Protein AF-A0A497T811-F1 (afdb_monomer_lite)

Secondary structure (DSSP, 8-state):
-HHHHHHHHHHHHHHHHHHHHTTSS--S---HHHHHHHHHHHHHHHHHHHHHHHHHHHHHHHHHTHHHHHHHHTEEEEES-STT--THHHH-GGGGGT-SSHHHHHHTT-SEEEE-GGGT-PPPHHHHHHHHHHHHHH-TT-EEEEEPPHIIIIISTT-SHHHHHHHHHHHHHHHHHT-SEEEEE--TT----HHHHHHHHHHHHSS--SSEEEEE-S-TTTS-HHHHHHHHHHTT-EE-B-TTT---S--SSSEEEEE----SSSTTS----HHHHHHHHHHHHT-SS-EEEEE-STTHHHHHHHHHHHHHHTT--

Foldseek 3Di:
DVVVVVVVVVVVVVVVVVVVVVVVPDDDDDDPVVVVVVVVVVVVVVVVVVVVVVVVVVVVVCVVLVVLVVLLLLEWFEAADQPPDPLCVPPNPCVCVVAVDSLLSRLLQGQEYEPEVQQDPQDDLVVLLVSLVSSCVRDVNRAYEYEFHCQQAPVCLLADVSNVVSVVSVVSSCVSNVHAEYEYEHDPPQAPDPVSLVSVVVSLVPDDPPHAYEYEYPDDPRCDLVNCLVSCVVSLHWYEEQVVVDDGSDGRQEYHYEAQACDPPGRQQHDDDPVRLVVVLVVSSPDPHRYYYYYRHPCRSVSSSSSSVVSSVVSVD

Radius of gyration: 26.49 Å; chains: 1; bounding box: 81×42×64 Å

Structure (mmCIF, N/CA/C/O backbone):
data_AF-A0A497T811-F1
#
_entry.id   AF-A0A497T811-F1
#
loop_
_atom_site.group_PDB
_atom_site.id
_atom_site.type_symbol
_atom_site.label_atom_id
_atom_site.label_alt_id
_atom_site.label_comp_id
_atom_site.label_asym_id
_atom_site.label_entity_id
_atom_site.label_seq_id
_atom_site.pdbx_PDB_ins_code
_atom_site.Cartn_x
_atom_site.Cartn_y
_atom_site.Cartn_z
_atom_site.occupancy
_atom_site.B_iso_or_equiv
_atom_site.auth_seq_id
_atom_site.auth_comp_id
_atom_site.auth_asym_id
_atom_site.auth_atom_id
_atom_site.pdbx_PDB_model_num
ATOM 1 N N . MET A 1 1 ? -38.797 -4.467 -3.231 1.00 36.47 1 MET A N 1
ATOM 2 C CA . MET A 1 1 ? -38.698 -3.832 -1.890 1.00 36.47 1 MET A CA 1
ATOM 3 C C . MET A 1 1 ? -40.053 -3.382 -1.323 1.00 36.47 1 MET A C 1
ATOM 5 O O . MET A 1 1 ? -40.252 -3.540 -0.125 1.00 36.47 1 MET A O 1
ATOM 9 N N . MET A 1 2 ? -41.011 -2.908 -2.141 1.00 30.34 2 MET A N 1
ATOM 10 C CA . MET A 1 2 ? -42.384 -2.601 -1.678 1.00 30.34 2 MET A CA 1
ATOM 11 C C . MET A 1 2 ? -43.096 -3.802 -1.034 1.00 30.34 2 MET A C 1
ATOM 13 O O . MET A 1 2 ? -43.719 -3.641 0.007 1.00 30.34 2 MET A O 1
ATOM 17 N N . ILE A 1 3 ? -42.907 -5.010 -1.575 1.00 33.47 3 ILE A N 1
ATOM 18 C CA . ILE A 1 3 ? -43.535 -6.248 -1.075 1.00 33.47 3 ILE A CA 1
ATOM 19 C C . ILE A 1 3 ? -43.075 -6.590 0.358 1.00 33.47 3 ILE A C 1
ATOM 21 O O . ILE A 1 3 ? -43.887 -6.958 1.200 1.00 33.47 3 ILE A O 1
ATOM 25 N N . PHE A 1 4 ? -41.796 -6.375 0.690 1.00 32.88 4 PHE A N 1
ATOM 26 C CA . PHE A 1 4 ? -41.251 -6.692 2.020 1.00 32.88 4 PHE A CA 1
ATOM 27 C C . PHE A 1 4 ? -41.671 -5.668 3.093 1.00 32.88 4 PHE A C 1
ATOM 29 O O . PHE A 1 4 ? -41.926 -6.032 4.237 1.00 32.88 4 PHE A O 1
ATOM 36 N N . CYS A 1 5 ? -41.811 -4.389 2.722 1.00 37.75 5 CYS A N 1
ATOM 37 C CA . CYS A 1 5 ? -42.371 -3.361 3.608 1.00 37.75 5 CYS A CA 1
ATOM 38 C C . CYS A 1 5 ? -43.872 -3.570 3.868 1.00 37.75 5 CYS A C 1
ATOM 40 O O . CYS A 1 5 ? -44.335 -3.314 4.978 1.00 37.75 5 CYS A O 1
ATOM 42 N N . PHE A 1 6 ? -44.614 -4.058 2.869 1.00 38.25 6 PHE A N 1
ATOM 43 C CA . PHE A 1 6 ? -46.043 -4.348 2.995 1.00 38.25 6 PHE A CA 1
ATOM 44 C C . PHE A 1 6 ? -46.300 -5.524 3.950 1.00 38.25 6 PHE A C 1
ATOM 46 O O . PHE A 1 6 ? -47.149 -5.426 4.833 1.00 38.25 6 PHE A O 1
ATOM 53 N N . LEU A 1 7 ? -45.486 -6.583 3.862 1.00 37.91 7 LEU A N 1
ATOM 54 C CA . LEU A 1 7 ? -45.572 -7.760 4.736 1.00 37.91 7 LEU A CA 1
ATOM 55 C C . LEU A 1 7 ? -45.282 -7.441 6.215 1.00 37.91 7 LEU A C 1
ATOM 57 O O . LEU A 1 7 ? -45.928 -7.988 7.105 1.00 37.91 7 LEU A O 1
ATOM 61 N N . ILE A 1 8 ? -44.359 -6.516 6.500 1.00 45.53 8 ILE A N 1
ATOM 62 C CA . ILE A 1 8 ? -44.025 -6.115 7.881 1.00 45.53 8 ILE A CA 1
ATOM 63 C C . ILE A 1 8 ? -45.113 -5.215 8.489 1.00 45.53 8 ILE A C 1
ATOM 65 O O . ILE A 1 8 ? -45.432 -5.348 9.671 1.00 45.53 8 ILE A O 1
ATOM 69 N N . LEU A 1 9 ? -45.720 -4.327 7.694 1.00 43.12 9 LEU A N 1
ATOM 70 C CA . LEU A 1 9 ? -46.853 -3.506 8.139 1.00 43.12 9 LEU A CA 1
ATOM 71 C C . LEU A 1 9 ? -48.112 -4.351 8.374 1.00 43.12 9 LEU A C 1
ATOM 73 O O . LEU A 1 9 ? -48.829 -4.118 9.348 1.00 43.12 9 LEU A O 1
ATOM 77 N N . GLN A 1 10 ? -48.346 -5.366 7.537 1.00 43.91 10 GLN A N 1
ATOM 78 C CA . GLN A 1 10 ? -49.413 -6.342 7.759 1.00 43.91 10 GLN A CA 1
ATOM 79 C C . GLN A 1 10 ? -49.163 -7.196 9.008 1.00 43.91 10 GLN A C 1
ATOM 81 O O . GLN A 1 10 ? -50.108 -7.456 9.749 1.00 43.91 10 GLN A O 1
ATOM 86 N N . ALA A 1 11 ? -47.911 -7.558 9.309 1.00 45.41 11 ALA A N 1
ATOM 87 C CA . ALA A 1 11 ? -47.566 -8.272 10.538 1.00 45.41 11 ALA A CA 1
ATOM 88 C C . ALA A 1 11 ? -47.784 -7.425 11.810 1.00 45.41 11 ALA A C 1
ATOM 90 O O . ALA A 1 11 ? -48.262 -7.960 12.808 1.00 45.41 11 ALA A O 1
ATOM 91 N N . ASP A 1 12 ? -47.494 -6.115 11.779 1.00 46.81 12 ASP A N 1
ATOM 92 C CA . ASP A 1 12 ? -47.748 -5.190 12.902 1.00 46.81 12 ASP A CA 1
ATOM 93 C C . ASP A 1 12 ? -49.252 -4.952 13.132 1.00 46.81 12 ASP A C 1
ATOM 95 O O . ASP A 1 12 ? -49.716 -4.927 14.275 1.00 46.81 12 ASP A O 1
ATOM 99 N N . GLN A 1 13 ? -50.039 -4.840 12.056 1.00 48.91 13 GLN A N 1
ATOM 100 C CA . GLN A 1 13 ? -51.501 -4.764 12.153 1.00 48.91 13 GLN A CA 1
ATOM 101 C C . GLN A 1 13 ? -52.099 -6.079 12.671 1.00 48.91 13 GLN A C 1
ATOM 103 O O . GLN A 1 13 ? -52.835 -6.056 13.655 1.00 48.91 13 GLN A O 1
ATOM 108 N N . ALA A 1 14 ? -51.705 -7.228 12.110 1.00 48.38 14 ALA A N 1
ATOM 109 C CA . ALA A 1 14 ? -52.177 -8.545 12.542 1.00 48.38 14 ALA A CA 1
ATOM 110 C C . ALA A 1 14 ? -51.837 -8.841 14.014 1.00 48.38 14 ALA A C 1
ATOM 112 O O . ALA A 1 14 ? -52.660 -9.407 14.736 1.00 48.38 14 ALA A O 1
ATOM 113 N N . TRP A 1 15 ? -50.666 -8.405 14.496 1.00 46.28 15 TRP A N 1
ATOM 114 C CA . TRP A 1 15 ? -50.293 -8.520 15.909 1.00 46.28 15 TRP A CA 1
ATOM 115 C C . TRP A 1 15 ? -51.159 -7.656 16.823 1.00 46.28 15 TRP A C 1
ATOM 117 O O . TRP A 1 15 ? -51.577 -8.129 17.879 1.00 46.28 15 TRP A O 1
ATOM 127 N N . LYS A 1 16 ? -51.469 -6.411 16.437 1.00 47.91 16 LYS A N 1
ATOM 128 C CA . LYS A 1 16 ? -52.365 -5.542 17.217 1.00 47.91 16 LYS A CA 1
ATOM 129 C C . LYS A 1 16 ? -53.770 -6.134 17.304 1.00 47.91 16 LYS A C 1
ATOM 131 O O . LYS A 1 16 ? -54.351 -6.121 18.387 1.00 47.91 16 LYS A O 1
ATOM 136 N N . THR A 1 17 ? -54.277 -6.727 16.225 1.00 50.00 17 THR A N 1
ATOM 137 C CA . THR A 1 17 ? -55.586 -7.391 16.220 1.00 50.00 17 THR A CA 1
ATOM 138 C C . THR A 1 17 ? -55.576 -8.644 17.102 1.00 50.00 17 THR A C 1
ATOM 140 O O . THR A 1 17 ? -56.365 -8.723 18.038 1.00 50.00 17 THR A O 1
ATOM 143 N N . LEU A 1 18 ? -54.623 -9.571 16.921 1.00 45.94 18 LEU A N 1
ATOM 144 C CA . LEU A 1 18 ? -54.493 -10.794 17.737 1.00 45.94 18 LEU A CA 1
ATOM 145 C C . LEU A 1 18 ? -54.302 -10.509 19.237 1.00 45.94 18 LEU A C 1
ATOM 147 O O . LEU A 1 18 ? -54.827 -11.239 20.081 1.00 45.94 18 LEU A O 1
ATOM 151 N N . PHE A 1 19 ? -53.578 -9.442 19.583 1.00 48.75 19 PHE A N 1
ATOM 152 C CA . PHE A 1 19 ? -53.317 -9.065 20.973 1.00 48.75 19 PHE A CA 1
ATOM 153 C C . PHE A 1 19 ? -54.562 -8.503 21.678 1.00 48.75 19 PHE A C 1
ATOM 155 O O . PHE A 1 19 ? -54.747 -8.743 22.872 1.00 48.75 19 PHE A O 1
ATOM 162 N N . PHE A 1 20 ? -55.441 -7.802 20.954 1.00 45.62 20 PHE A N 1
ATOM 163 C CA . PHE A 1 20 ? -56.706 -7.300 21.499 1.00 45.62 20 PHE A CA 1
ATOM 164 C C . PHE A 1 20 ? -57.789 -8.386 21.575 1.00 45.62 20 PHE A C 1
ATOM 166 O O . PHE A 1 20 ? -58.499 -8.459 22.581 1.00 45.62 20 PHE A O 1
ATOM 173 N N . THR A 1 21 ? -57.881 -9.285 20.588 1.00 45.28 21 THR A N 1
ATOM 174 C CA . THR A 1 21 ? -58.906 -10.347 20.582 1.00 45.28 21 THR A CA 1
ATOM 175 C C . THR A 1 21 ? -58.654 -11.399 21.665 1.00 45.28 21 THR A C 1
ATOM 177 O O . THR A 1 21 ? -59.590 -11.851 22.322 1.00 45.28 21 THR A O 1
ATOM 180 N N . ARG A 1 22 ? -57.386 -11.732 21.948 1.00 42.94 22 ARG A N 1
ATOM 181 C CA . ARG A 1 22 ? -57.020 -12.731 22.971 1.00 42.94 22 ARG A CA 1
ATOM 182 C C . ARG A 1 22 ? -57.214 -12.233 24.413 1.00 42.94 22 ARG A C 1
ATOM 184 O O . ARG A 1 22 ? -57.329 -13.044 25.326 1.00 42.94 22 ARG A O 1
ATOM 191 N N . PHE A 1 23 ? -57.302 -10.916 24.625 1.00 47.25 23 PHE A N 1
ATOM 192 C CA . PHE A 1 23 ? -57.498 -10.308 25.950 1.00 47.25 23 PHE A CA 1
ATOM 193 C C . PHE A 1 23 ? -58.962 -10.038 26.316 1.00 47.25 23 PHE A C 1
ATOM 195 O O . PHE A 1 23 ? -59.256 -9.870 27.498 1.00 47.25 23 PHE A O 1
ATOM 202 N N . LYS A 1 24 ? -59.891 -10.066 25.350 1.00 44.06 24 LYS A N 1
ATOM 203 C CA . LYS A 1 24 ? -61.337 -10.074 25.642 1.00 44.06 24 LYS A CA 1
ATOM 204 C C . LYS A 1 24 ? -61.803 -11.400 26.265 1.00 44.06 24 LYS A C 1
ATOM 206 O O . LYS A 1 24 ? -62.837 -11.425 26.917 1.00 44.06 24 LYS A O 1
ATOM 211 N N . ILE A 1 25 ? -61.019 -12.471 26.102 1.00 46.06 25 ILE A N 1
ATOM 212 C CA . ILE A 1 25 ? -61.352 -13.834 26.551 1.00 46.06 25 ILE A CA 1
ATOM 213 C C . ILE A 1 25 ? -60.832 -14.127 27.974 1.00 46.06 25 ILE A C 1
ATOM 215 O O . ILE A 1 25 ? -61.363 -14.993 28.659 1.00 46.06 25 ILE A O 1
ATOM 219 N N . ILE A 1 26 ? -59.854 -13.370 28.484 1.00 44.34 26 ILE A N 1
ATOM 220 C CA . ILE A 1 26 ? -59.276 -13.595 29.822 1.00 44.34 26 ILE A CA 1
ATOM 221 C C . ILE A 1 26 ? -59.848 -12.565 30.802 1.00 44.34 26 ILE A C 1
ATOM 223 O O . ILE A 1 26 ? -59.175 -11.651 31.286 1.00 44.34 26 ILE A O 1
ATOM 227 N N . GLY A 1 27 ? -61.143 -12.706 31.072 1.00 48.41 27 GLY A N 1
ATOM 228 C CA . GLY A 1 27 ? -61.755 -12.142 32.266 1.00 48.41 27 GLY A CA 1
ATOM 229 C C . GLY A 1 27 ? -61.244 -12.891 33.499 1.00 48.41 27 GLY A C 1
ATOM 230 O O . GLY A 1 27 ? -61.255 -14.113 33.519 1.00 48.41 27 GLY A O 1
ATOM 231 N N . LYS A 1 28 ? -60.845 -12.141 34.533 1.00 51.00 28 LYS A N 1
ATOM 232 C CA . LYS A 1 28 ? -60.434 -12.600 35.880 1.00 51.00 28 LYS A CA 1
ATOM 233 C C . LYS A 1 28 ? -59.005 -13.157 36.011 1.00 51.00 28 LYS A C 1
ATOM 235 O O . LYS A 1 28 ? -58.766 -14.347 35.923 1.00 51.00 28 LYS A O 1
ATOM 240 N N . MET A 1 29 ? -58.066 -12.259 36.335 1.00 46.66 29 MET A N 1
ATOM 241 C CA . MET A 1 29 ? -57.135 -12.348 37.485 1.00 46.66 29 MET A CA 1
ATOM 242 C C . MET A 1 29 ? -56.087 -11.224 37.381 1.00 46.66 29 MET A C 1
ATOM 244 O O . MET A 1 29 ? -54.992 -11.386 36.838 1.00 46.66 29 MET A O 1
ATOM 248 N N . LYS A 1 30 ? -56.423 -10.037 37.901 1.00 57.00 30 LYS A N 1
ATOM 249 C CA . LYS A 1 30 ? -55.503 -8.890 37.981 1.00 57.00 30 LYS A CA 1
ATOM 250 C C . LYS A 1 30 ? -54.717 -8.935 39.293 1.00 57.00 30 LYS A C 1
ATOM 252 O O . LYS A 1 30 ? -55.026 -8.205 40.226 1.00 57.00 30 LYS A O 1
ATOM 257 N N . THR A 1 31 ? -53.676 -9.761 39.374 1.00 62.66 31 THR A N 1
ATOM 258 C CA . THR A 1 31 ? -52.696 -9.625 40.466 1.00 62.66 31 THR A CA 1
ATOM 259 C C . THR A 1 31 ? -51.645 -8.570 40.103 1.00 62.66 31 THR A C 1
ATOM 261 O O . THR A 1 31 ? -51.262 -8.404 38.938 1.00 62.66 31 THR A O 1
ATOM 264 N N . LYS A 1 32 ? -51.145 -7.839 41.111 1.00 56.00 32 LYS A N 1
ATOM 265 C CA . LYS A 1 32 ? -50.122 -6.778 40.966 1.00 56.00 32 LYS A CA 1
ATOM 266 C C . LYS A 1 32 ? -48.878 -7.279 40.203 1.00 56.00 32 LYS A C 1
ATOM 268 O O . LYS A 1 32 ? -48.283 -6.541 39.418 1.00 56.00 32 LYS A O 1
ATOM 273 N N . LYS A 1 33 ? -48.543 -8.567 40.364 1.00 54.06 33 LYS A N 1
ATOM 274 C CA . LYS A 1 33 ? -47.430 -9.278 39.708 1.00 54.06 33 LYS A CA 1
ATOM 275 C C . LYS A 1 33 ? -47.635 -9.436 38.191 1.00 54.06 33 LYS A C 1
ATOM 277 O O . LYS A 1 33 ? -46.698 -9.196 37.428 1.00 54.06 33 LYS A O 1
ATOM 282 N N . THR A 1 34 ? -48.852 -9.753 37.740 1.00 56.03 34 THR A N 1
ATOM 283 C CA . THR A 1 34 ? -49.191 -9.878 36.308 1.00 56.03 34 THR A CA 1
ATOM 284 C C . THR A 1 34 ? -49.149 -8.520 35.605 1.00 56.03 34 THR A C 1
ATOM 286 O O . THR A 1 34 ? -48.555 -8.394 34.532 1.00 56.03 34 THR A O 1
ATOM 289 N N . MET A 1 35 ? -49.656 -7.462 36.252 1.00 55.19 35 MET A N 1
ATOM 290 C CA . MET A 1 35 ? -49.551 -6.093 35.723 1.00 55.19 35 MET A CA 1
ATOM 291 C C . MET A 1 35 ? -48.097 -5.615 35.602 1.00 55.19 35 MET A C 1
ATOM 293 O O . MET A 1 35 ? -47.742 -4.942 34.632 1.00 55.19 35 MET A O 1
ATOM 297 N N . MET A 1 36 ? -47.234 -5.976 36.556 1.00 58.72 36 MET A N 1
ATOM 298 C CA . MET A 1 36 ? -45.822 -5.585 36.536 1.00 58.72 36 MET A CA 1
ATOM 299 C C . MET A 1 36 ? -45.043 -6.285 35.409 1.00 58.72 36 MET A C 1
ATOM 301 O O . MET A 1 36 ? -44.266 -5.635 34.703 1.00 58.72 36 MET A O 1
ATOM 305 N N . LYS A 1 37 ? -45.307 -7.580 35.170 1.00 55.56 37 LYS A N 1
ATOM 306 C CA . LYS A 1 37 ? -44.772 -8.314 34.007 1.00 55.56 37 LYS A CA 1
ATOM 307 C C . LYS A 1 37 ? -45.242 -7.701 32.682 1.00 55.56 37 LYS A C 1
ATOM 309 O O . LYS A 1 37 ? -44.418 -7.495 31.793 1.00 55.56 37 LYS A O 1
ATOM 314 N N . MET A 1 38 ? -46.517 -7.316 32.571 1.00 52.66 38 MET A N 1
ATOM 315 C CA . MET A 1 38 ? -47.044 -6.641 31.374 1.00 52.66 38 MET A CA 1
ATOM 316 C C . MET A 1 38 ? -46.380 -5.283 31.116 1.00 52.66 38 MET A C 1
ATOM 318 O O . MET A 1 38 ? -46.035 -4.984 29.972 1.00 52.66 38 MET A O 1
ATOM 322 N N . LYS A 1 39 ? -46.151 -4.469 32.158 1.00 58.78 39 LYS A N 1
ATOM 323 C CA . LYS A 1 39 ? -45.433 -3.188 32.022 1.00 58.78 39 LYS A CA 1
ATOM 324 C C . LYS A 1 39 ? -43.993 -3.390 31.536 1.00 58.78 39 LYS A C 1
ATOM 326 O O . LYS A 1 39 ? -43.560 -2.675 30.634 1.00 58.78 39 LYS A O 1
ATOM 331 N N . LYS A 1 40 ? -43.270 -4.388 32.067 1.00 60.75 40 LYS A N 1
ATOM 332 C CA . LYS A 1 40 ? -41.915 -4.739 31.595 1.00 60.75 40 LYS A CA 1
ATOM 333 C C . LYS A 1 40 ? -41.914 -5.195 30.133 1.00 60.75 40 LYS A C 1
ATOM 335 O O . LYS A 1 40 ? -41.082 -4.730 29.361 1.00 60.75 40 LYS A O 1
ATOM 340 N N . MET A 1 41 ? -42.865 -6.041 29.740 1.00 50.75 41 MET A N 1
ATOM 341 C CA . MET A 1 41 ? -42.950 -6.564 28.374 1.00 50.75 41 MET A CA 1
ATOM 342 C C . MET A 1 41 ? -43.300 -5.469 27.354 1.00 50.75 41 MET A C 1
ATOM 344 O O . MET A 1 41 ? -42.634 -5.360 26.329 1.00 50.75 41 MET A O 1
ATOM 348 N N . LYS A 1 42 ? -44.249 -4.573 27.676 1.00 50.19 42 LYS A N 1
ATOM 349 C CA . LYS A 1 42 ? -44.548 -3.387 26.849 1.00 50.19 42 LYS A CA 1
ATOM 350 C C . LYS A 1 42 ? -43.335 -2.467 26.691 1.00 50.19 42 LYS A C 1
ATOM 352 O O . LYS A 1 42 ? -43.079 -1.992 25.590 1.00 50.19 42 LYS A O 1
ATOM 357 N N . LYS A 1 43 ? -42.561 -2.250 27.763 1.00 62.59 43 LYS A N 1
ATOM 358 C CA . LYS A 1 43 ? -41.334 -1.437 27.714 1.00 62.59 43 LYS A CA 1
ATOM 359 C C . LYS A 1 43 ? -40.268 -2.073 26.815 1.00 62.59 43 LYS A C 1
ATOM 361 O O . LYS A 1 43 ? -39.626 -1.361 26.052 1.00 62.59 43 LYS A O 1
ATOM 366 N N . MET A 1 44 ? -40.115 -3.397 26.865 1.00 57.91 44 MET A N 1
ATOM 367 C CA . MET A 1 44 ? -39.142 -4.131 26.048 1.00 57.91 44 MET A CA 1
ATOM 368 C C . MET A 1 44 ? -39.502 -4.105 24.554 1.00 57.91 44 MET A C 1
ATOM 370 O O . MET A 1 44 ? -38.644 -3.823 23.721 1.00 57.91 44 MET A O 1
ATOM 374 N N . ILE A 1 45 ? -40.782 -4.312 24.226 1.00 53.69 45 ILE A N 1
ATOM 375 C CA . ILE A 1 45 ? -41.298 -4.238 22.849 1.00 53.69 45 ILE A CA 1
ATOM 376 C C . ILE A 1 45 ? -41.184 -2.807 22.310 1.00 53.69 45 ILE A C 1
ATOM 378 O O . ILE A 1 45 ? -40.715 -2.612 21.193 1.00 53.69 45 ILE A O 1
ATOM 382 N N . GLY A 1 46 ? -41.521 -1.797 23.121 1.00 54.19 46 GLY A N 1
ATOM 383 C CA . GLY A 1 46 ? -41.327 -0.391 22.760 1.00 54.19 46 GLY A CA 1
ATOM 384 C C . GLY A 1 46 ? -39.864 -0.065 22.447 1.00 54.19 46 GLY A C 1
ATOM 385 O O . GLY A 1 46 ? -39.584 0.563 21.430 1.00 54.19 46 GLY A O 1
ATOM 386 N N . LEU A 1 47 ? -38.922 -0.564 23.257 1.00 56.91 47 LEU A N 1
ATOM 387 C CA . LEU A 1 47 ? -37.484 -0.402 23.013 1.00 56.91 47 LEU A CA 1
ATOM 388 C C . LEU A 1 47 ? -37.028 -1.087 21.717 1.00 56.91 47 LEU A C 1
ATOM 390 O O . LEU A 1 47 ? -36.184 -0.554 21.000 1.00 56.91 47 LEU A O 1
ATOM 394 N N . PHE A 1 48 ? -37.574 -2.268 21.420 1.00 53.25 48 PHE A N 1
ATOM 395 C CA . PHE A 1 48 ? -37.253 -3.021 20.210 1.00 53.25 48 PHE A CA 1
ATOM 396 C C . PHE A 1 48 ? -37.772 -2.317 18.949 1.00 53.25 48 PHE A C 1
ATOM 398 O O . PHE A 1 48 ? -37.030 -2.188 17.977 1.00 53.25 48 PHE A O 1
ATOM 405 N N . ILE A 1 49 ? -39.001 -1.789 18.993 1.00 49.97 49 ILE A N 1
ATOM 406 C CA . ILE A 1 49 ? -39.600 -0.998 17.907 1.00 49.97 49 ILE A CA 1
ATOM 407 C C . ILE A 1 49 ? -38.834 0.317 17.705 1.00 49.97 49 ILE A C 1
ATOM 409 O O . ILE A 1 49 ? -38.542 0.688 16.574 1.00 49.97 49 ILE A O 1
ATOM 413 N N . LEU A 1 50 ? -38.431 0.999 18.781 1.00 51.69 50 LEU A N 1
ATOM 414 C CA . LEU A 1 50 ? -37.598 2.204 18.690 1.00 51.69 50 LEU A CA 1
ATOM 415 C C . LEU A 1 50 ? -36.234 1.908 18.057 1.00 51.69 50 LEU A C 1
ATOM 417 O O . LEU A 1 50 ? -35.835 2.602 17.124 1.00 51.69 50 LEU A O 1
ATOM 421 N N . LYS A 1 51 ? -35.541 0.845 18.490 1.00 53.56 51 LYS A N 1
ATOM 422 C CA . LYS A 1 51 ? -34.255 0.434 17.900 1.00 53.56 51 LYS A CA 1
ATOM 423 C C . LYS A 1 51 ? -34.397 0.024 16.432 1.00 53.56 51 LYS A C 1
ATOM 425 O O . LYS A 1 51 ? -33.533 0.363 15.622 1.00 53.56 51 LYS A O 1
ATOM 430 N N . SER A 1 52 ? -35.473 -0.672 16.062 1.00 45.16 52 SER A N 1
ATOM 431 C CA . SER A 1 52 ? -35.713 -1.076 14.673 1.00 45.16 52 SER A CA 1
ATOM 432 C C . SER A 1 52 ? -36.079 0.118 13.784 1.00 45.16 52 SER A C 1
ATOM 434 O O . SER A 1 52 ? -35.533 0.242 12.688 1.00 45.16 52 SER A O 1
ATOM 436 N N . GLN A 1 53 ? -36.891 1.062 14.271 1.00 45.62 53 GLN A N 1
ATOM 437 C CA . GLN A 1 53 ? -37.200 2.315 13.574 1.00 45.62 53 GLN A CA 1
ATOM 438 C C . GLN A 1 53 ? -35.973 3.224 13.434 1.00 45.62 53 GLN A C 1
ATOM 440 O O . GLN A 1 53 ? -35.787 3.832 12.380 1.00 45.62 53 GLN A O 1
ATOM 445 N N . GLN A 1 54 ? -35.099 3.282 14.442 1.00 49.34 54 GLN A N 1
ATOM 446 C CA . GLN A 1 54 ? -33.845 4.039 14.389 1.00 49.34 54 GLN A CA 1
ATOM 447 C C . GLN A 1 54 ? -32.866 3.421 13.375 1.00 49.34 54 GLN A C 1
ATOM 449 O O . GLN A 1 54 ? -32.296 4.140 12.556 1.00 49.34 54 GLN A O 1
ATOM 454 N N . LYS A 1 55 ? -32.763 2.083 13.330 1.00 45.75 55 LYS A N 1
ATOM 455 C CA . LYS A 1 55 ? -31.981 1.339 12.325 1.00 45.75 55 LYS A CA 1
ATOM 456 C C . LYS A 1 55 ? -32.542 1.510 10.905 1.00 45.75 55 LYS A C 1
ATOM 458 O O . LYS A 1 55 ? -31.773 1.638 9.956 1.00 45.75 55 LYS A O 1
ATOM 463 N N . MET A 1 56 ? -33.867 1.568 10.749 1.00 43.94 56 MET A N 1
ATOM 464 C CA . MET A 1 56 ? -34.541 1.831 9.468 1.00 43.94 56 MET A CA 1
ATOM 465 C C . MET A 1 56 ? -34.387 3.287 9.008 1.00 43.94 56 MET A C 1
ATOM 467 O O . MET A 1 56 ? -34.174 3.519 7.821 1.00 43.94 56 MET A O 1
ATOM 471 N N . ARG A 1 57 ? -34.433 4.266 9.922 1.00 48.00 57 ARG A N 1
ATOM 472 C CA . ARG A 1 57 ? -34.121 5.679 9.631 1.00 48.00 57 ARG A CA 1
ATOM 473 C C . ARG A 1 57 ? -32.663 5.862 9.218 1.00 48.00 57 ARG A C 1
ATOM 475 O O . ARG A 1 57 ? -32.410 6.552 8.238 1.00 48.00 57 ARG A O 1
ATOM 482 N N . TYR A 1 58 ? -31.732 5.192 9.896 1.00 43.62 58 TYR A N 1
ATOM 483 C CA . TYR A 1 58 ? -30.316 5.179 9.520 1.00 43.62 58 TYR A CA 1
ATOM 484 C C . TYR A 1 58 ? -30.111 4.573 8.121 1.00 43.62 58 TYR A C 1
ATOM 486 O O . TYR A 1 58 ? -29.443 5.161 7.279 1.00 43.62 58 TYR A O 1
ATOM 494 N N . ARG A 1 59 ? -30.782 3.451 7.819 1.00 43.41 59 ARG A N 1
ATOM 495 C CA . ARG A 1 59 ? -30.767 2.831 6.483 1.00 43.41 59 ARG A CA 1
ATOM 496 C C . ARG A 1 59 ? -31.422 3.693 5.401 1.00 43.41 59 ARG A C 1
ATOM 498 O O . ARG A 1 59 ? -30.896 3.750 4.300 1.00 43.41 59 ARG A O 1
ATOM 505 N N . LYS A 1 60 ? -32.521 4.397 5.691 1.00 37.47 60 LYS A N 1
ATOM 506 C CA . LYS A 1 60 ? -33.124 5.359 4.749 1.00 37.47 60 LYS A CA 1
ATOM 507 C C . LYS A 1 60 ? -32.205 6.557 4.480 1.00 37.47 60 LYS A C 1
ATOM 509 O O . LYS A 1 60 ? -32.100 6.951 3.327 1.00 37.47 60 LYS A O 1
ATOM 514 N N . LYS A 1 61 ? -31.505 7.070 5.502 1.00 38.47 61 LYS A N 1
ATOM 515 C CA . LYS A 1 61 ? -30.514 8.153 5.359 1.00 38.47 61 LYS A CA 1
ATOM 516 C C . LYS A 1 61 ? -29.310 7.723 4.506 1.00 38.47 61 LYS A C 1
ATOM 518 O O . LYS A 1 61 ? -28.890 8.477 3.643 1.00 38.47 61 LYS A O 1
ATOM 523 N N . LEU A 1 62 ? -28.839 6.482 4.667 1.00 42.19 62 LEU A N 1
ATOM 524 C CA . LEU A 1 62 ? -27.791 5.878 3.824 1.00 42.19 62 LEU A CA 1
ATOM 525 C C . LEU A 1 62 ? -28.201 5.713 2.347 1.00 42.19 62 LEU A C 1
ATOM 527 O O . LEU A 1 62 ? -27.343 5.723 1.473 1.00 42.19 62 LEU A O 1
ATOM 531 N N . PHE A 1 63 ? -29.495 5.544 2.054 1.00 40.44 63 PHE A N 1
ATOM 532 C CA . PHE A 1 63 ? -29.983 5.380 0.678 1.00 40.44 63 PHE A CA 1
ATOM 533 C C . PHE A 1 63 ? -30.109 6.712 -0.076 1.00 40.44 63 PHE A C 1
ATOM 535 O O . PHE A 1 63 ? -29.837 6.754 -1.275 1.00 40.44 63 PHE A O 1
ATOM 542 N N . THR A 1 64 ? -30.466 7.800 0.614 1.00 39.81 64 THR A N 1
ATOM 543 C CA . THR A 1 64 ? -30.488 9.160 0.042 1.00 39.81 64 THR A CA 1
ATOM 544 C C . THR A 1 64 ? -29.090 9.751 -0.167 1.00 39.81 64 THR A C 1
ATOM 546 O O . THR A 1 64 ? -28.941 10.666 -0.962 1.00 39.81 64 THR A O 1
ATOM 549 N N . ASP A 1 65 ? -28.076 9.187 0.494 1.00 47.78 65 ASP A N 1
ATOM 550 C CA . ASP A 1 65 ? -26.666 9.612 0.479 1.00 47.78 65 ASP A CA 1
ATOM 551 C C . ASP A 1 65 ? -25.768 8.627 -0.306 1.00 47.78 65 ASP A C 1
ATOM 553 O O . ASP A 1 65 ? -24.554 8.546 -0.128 1.00 47.78 65 ASP A O 1
ATOM 557 N N . SER A 1 66 ? -26.377 7.775 -1.139 1.00 48.31 66 SER A N 1
ATOM 558 C CA . SER A 1 66 ? -25.712 6.606 -1.730 1.00 48.31 66 SER A CA 1
ATOM 559 C C . SER A 1 66 ? -24.579 6.964 -2.692 1.00 48.31 66 SER A C 1
ATOM 561 O O . SER A 1 66 ? -23.593 6.238 -2.749 1.00 48.31 66 SER A O 1
ATOM 563 N N . THR A 1 67 ? -24.654 8.087 -3.404 1.00 54.62 67 THR A N 1
ATOM 564 C CA . THR A 1 67 ? -23.564 8.567 -4.270 1.00 54.62 67 THR A CA 1
ATOM 565 C C . THR A 1 67 ? -22.355 8.997 -3.453 1.00 54.62 67 THR A C 1
AT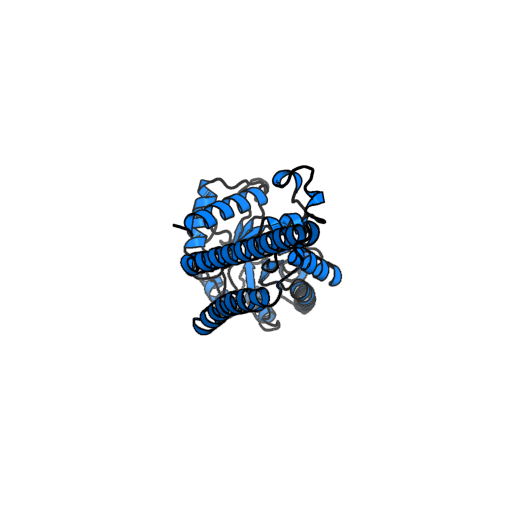OM 567 O O . THR A 1 67 ? -21.230 8.629 -3.790 1.00 54.62 67 THR A O 1
ATOM 570 N N . GLY A 1 68 ? -22.582 9.711 -2.351 1.00 52.41 68 GLY A N 1
ATOM 571 C CA . GLY A 1 68 ? -21.533 10.116 -1.435 1.00 52.41 68 GLY A CA 1
ATOM 572 C C . GLY A 1 68 ? -20.929 8.930 -0.690 1.00 52.41 68 GLY A C 1
ATOM 573 O O . GLY A 1 68 ? -19.720 8.714 -0.728 1.00 52.41 68 GLY A O 1
ATOM 574 N N . TYR A 1 69 ? -21.771 8.075 -0.116 1.00 51.53 69 TYR A N 1
ATOM 575 C CA . TYR A 1 69 ? -21.360 6.853 0.571 1.00 51.53 69 TYR A CA 1
ATOM 576 C C . TYR A 1 69 ? -20.585 5.885 -0.341 1.00 51.53 69 TYR A C 1
ATOM 578 O O . TYR A 1 69 ? -19.570 5.322 0.073 1.00 51.53 69 TYR A O 1
ATOM 586 N N . MET A 1 70 ? -21.010 5.714 -1.599 1.00 53.06 70 MET A N 1
ATOM 587 C CA . MET A 1 70 ? -20.292 4.891 -2.581 1.00 53.06 70 MET A CA 1
ATOM 588 C C . MET A 1 70 ? -18.973 5.538 -3.013 1.00 53.06 70 MET A C 1
ATOM 590 O O . MET A 1 70 ? -17.969 4.836 -3.108 1.00 53.06 70 MET A O 1
ATOM 594 N N . ARG A 1 71 ? -18.934 6.866 -3.197 1.00 59.66 71 ARG A N 1
ATOM 595 C CA . ARG A 1 71 ? -17.693 7.607 -3.480 1.00 59.66 71 ARG A CA 1
ATOM 596 C C . ARG A 1 71 ? -16.711 7.526 -2.308 1.00 59.66 71 ARG A C 1
ATOM 598 O O . ARG A 1 71 ? -15.517 7.372 -2.525 1.00 59.66 71 ARG A O 1
ATOM 605 N N . ASN A 1 72 ? -17.207 7.531 -1.073 1.00 59.31 72 ASN A N 1
ATOM 606 C CA . ASN A 1 72 ? -16.382 7.372 0.121 1.00 59.31 72 ASN A CA 1
ATOM 607 C C . ASN A 1 72 ? -15.823 5.942 0.237 1.00 59.31 72 ASN A C 1
ATOM 609 O O . ASN A 1 72 ? -14.660 5.759 0.567 1.00 59.31 72 ASN A O 1
ATOM 613 N N . ARG A 1 73 ? -16.597 4.913 -0.147 1.00 63.41 73 ARG A N 1
ATOM 614 C CA . ARG A 1 73 ? -16.095 3.525 -0.250 1.00 63.41 73 ARG A CA 1
ATOM 615 C C . ARG A 1 73 ? -15.013 3.336 -1.315 1.00 63.41 73 ARG A C 1
ATOM 617 O O . ARG A 1 73 ? -14.257 2.370 -1.227 1.00 63.41 73 ARG A O 1
ATOM 624 N N . MET A 1 74 ? -14.937 4.229 -2.300 1.00 84.81 74 MET A N 1
ATOM 625 C CA . MET A 1 74 ? -13.862 4.227 -3.290 1.00 84.81 74 MET A CA 1
ATOM 626 C C . MET A 1 74 ? -12.557 4.797 -2.737 1.00 84.81 74 MET A C 1
ATOM 628 O O . MET A 1 74 ? -11.523 4.528 -3.327 1.00 84.81 74 MET A O 1
ATOM 632 N N . ILE A 1 75 ? -12.561 5.545 -1.632 1.00 94.94 75 ILE A N 1
ATOM 633 C CA . ILE A 1 75 ? -11.357 6.177 -1.089 1.00 94.94 75 ILE A CA 1
ATOM 634 C C . ILE A 1 75 ? -10.922 5.420 0.167 1.00 94.94 75 ILE A C 1
ATOM 636 O O . ILE A 1 75 ? -11.646 5.342 1.154 1.00 94.94 75 ILE A O 1
ATOM 640 N N . LYS A 1 76 ? -9.719 4.853 0.133 1.00 96.62 76 LYS A N 1
ATOM 641 C CA . LYS A 1 76 ? -9.123 4.079 1.222 1.00 96.62 76 LYS A CA 1
ATOM 642 C C . LYS A 1 76 ? -7.872 4.798 1.705 1.00 96.62 76 LYS A C 1
ATOM 644 O O . LYS A 1 76 ? -6.861 4.829 1.007 1.00 96.62 76 LYS A O 1
ATOM 649 N N . ILE A 1 77 ? -7.944 5.385 2.896 1.00 98.00 77 ILE A N 1
ATOM 650 C CA . ILE A 1 77 ? -6.832 6.124 3.506 1.00 98.00 77 ILE A CA 1
ATOM 651 C C . ILE A 1 77 ? -6.259 5.300 4.657 1.00 98.00 77 ILE A C 1
ATOM 653 O O . ILE A 1 77 ? -6.996 4.819 5.520 1.00 98.00 77 ILE A O 1
ATOM 657 N N . GLY A 1 78 ? -4.939 5.148 4.663 1.00 98.19 78 GLY A N 1
ATOM 658 C CA . GLY A 1 78 ? -4.213 4.408 5.682 1.00 98.19 78 GLY A CA 1
ATOM 659 C C . GLY A 1 78 ? -2.726 4.743 5.708 1.00 98.19 78 GLY A C 1
ATOM 660 O O . GLY A 1 78 ? -2.281 5.811 5.282 1.00 98.19 78 GLY A O 1
ATOM 661 N N . ASN A 1 79 ? -1.940 3.808 6.233 1.00 98.69 79 ASN A N 1
ATOM 662 C CA . ASN A 1 79 ? -0.520 3.990 6.522 1.00 98.69 79 ASN A CA 1
ATOM 663 C C . ASN A 1 79 ? 0.304 2.785 6.060 1.00 98.69 79 ASN A C 1
ATOM 665 O O . ASN A 1 79 ? -0.219 1.689 5.842 1.00 98.69 79 ASN A O 1
ATOM 669 N N . CYS A 1 80 ? 1.616 2.982 5.951 1.00 97.94 80 CYS A N 1
ATOM 670 C CA . CYS A 1 80 ? 2.577 1.915 5.675 1.00 97.94 80 CYS A CA 1
ATOM 671 C C . CYS A 1 80 ? 2.936 1.139 6.954 1.00 97.94 80 CYS A C 1
ATOM 673 O O . CYS A 1 80 ? 4.064 1.194 7.447 1.00 97.94 80 CYS A O 1
ATOM 675 N N . GLY A 1 81 ? 1.957 0.411 7.490 1.00 97.44 81 GLY A N 1
ATOM 676 C CA . GLY A 1 81 ? 2.064 -0.367 8.721 1.00 97.44 81 GLY A CA 1
ATOM 677 C C . GLY A 1 81 ? 1.412 0.310 9.930 1.00 97.44 81 GLY A C 1
ATOM 678 O O . GLY A 1 81 ? 0.943 1.442 9.863 1.00 97.44 81 GLY A O 1
ATOM 679 N N . TRP A 1 82 ? 1.370 -0.423 11.046 1.00 97.88 82 TRP A N 1
ATOM 680 C CA . TRP A 1 82 ? 0.684 -0.012 12.283 1.00 97.88 82 TRP A CA 1
ATOM 681 C C . TRP A 1 82 ? 1.525 -0.207 13.554 1.00 97.88 82 TRP A C 1
ATOM 683 O O . TRP A 1 82 ? 1.091 0.138 14.652 1.00 97.88 82 TRP A O 1
ATOM 693 N N . SER A 1 83 ? 2.726 -0.787 13.454 1.00 94.44 83 SER A N 1
ATOM 694 C CA . SER A 1 83 ? 3.561 -1.142 14.617 1.00 94.44 83 SER A CA 1
ATOM 695 C C . SER A 1 83 ? 3.924 0.071 15.481 1.00 94.44 83 SER A C 1
ATOM 697 O O . SER A 1 83 ? 3.956 -0.022 16.714 1.00 94.44 83 SER A O 1
ATOM 699 N N . TYR A 1 84 ? 4.148 1.209 14.822 1.00 94.62 84 TYR A N 1
ATOM 700 C CA . TYR A 1 84 ? 4.497 2.484 15.444 1.00 94.62 84 TYR A CA 1
ATOM 701 C C . TYR A 1 84 ? 3.289 3.284 15.934 1.00 94.62 84 TYR A C 1
ATOM 703 O O . TYR A 1 84 ? 3.477 4.350 16.507 1.00 94.62 84 TYR A O 1
ATOM 711 N N . LEU A 1 85 ? 2.057 2.788 15.760 1.00 96.81 85 LEU A N 1
ATOM 712 C CA . LEU A 1 85 ? 0.890 3.443 16.336 1.00 96.81 85 LEU A CA 1
ATOM 713 C C . LEU A 1 85 ? 1.029 3.447 17.862 1.00 96.81 85 LEU A C 1
ATOM 715 O O . LEU A 1 85 ? 1.178 2.393 18.501 1.00 96.81 85 LEU A O 1
ATOM 719 N N . ASN A 1 86 ? 0.957 4.637 18.446 1.00 96.44 86 ASN A N 1
ATOM 720 C CA . ASN A 1 86 ? 0.755 4.807 19.871 1.00 96.44 86 ASN A CA 1
ATOM 721 C C . ASN A 1 86 ? -0.739 5.019 20.131 1.00 96.44 86 ASN A C 1
ATOM 723 O O . ASN A 1 86 ? -1.258 6.121 20.008 1.00 96.44 86 ASN A O 1
ATOM 727 N N . ALA A 1 87 ? -1.448 3.941 20.464 1.00 95.56 87 ALA A N 1
ATOM 728 C CA . ALA A 1 87 ? -2.898 3.980 20.655 1.00 95.56 87 ALA A CA 1
ATOM 729 C C . ALA A 1 87 ? -3.336 4.920 21.795 1.00 95.56 87 ALA A C 1
ATOM 731 O O . ALA A 1 87 ? -4.461 5.414 21.765 1.00 95.56 87 ALA A O 1
ATOM 732 N N . GLN A 1 88 ? -2.457 5.208 22.763 1.00 96.69 88 GLN A N 1
ATOM 733 C CA . GLN A 1 88 ? -2.765 6.134 23.856 1.00 96.69 88 GLN A CA 1
ATOM 734 C C . GLN A 1 88 ? -3.023 7.555 23.350 1.00 96.69 88 GLN A C 1
ATOM 736 O O . GLN A 1 88 ? -3.923 8.214 23.860 1.00 96.69 88 GLN A O 1
ATOM 741 N N . ASP A 1 89 ? -2.320 7.982 22.298 1.00 96.00 89 ASP A N 1
ATOM 742 C CA . ASP A 1 89 ? -2.462 9.328 21.729 1.00 96.00 89 ASP A CA 1
ATOM 743 C C . ASP A 1 89 ? -3.849 9.549 21.097 1.00 96.00 89 ASP A C 1
ATOM 745 O O . ASP A 1 89 ? -4.288 10.685 20.944 1.00 96.00 89 ASP A O 1
ATOM 749 N N . PHE A 1 90 ? -4.558 8.467 20.750 1.00 95.50 90 PHE A N 1
ATOM 750 C CA . PHE A 1 90 ? -5.861 8.512 20.073 1.00 95.50 90 PHE A CA 1
ATOM 751 C C . PHE A 1 90 ? -7.028 8.068 20.961 1.00 95.50 90 PHE A C 1
ATOM 753 O O . PHE A 1 90 ? -8.164 8.487 20.751 1.00 95.50 90 PHE A O 1
ATOM 760 N N . PHE A 1 91 ? -6.768 7.203 21.942 1.00 96.44 91 PHE A N 1
ATOM 761 C CA . PHE A 1 91 ? -7.804 6.556 22.753 1.00 96.44 91 PHE A CA 1
ATOM 762 C C . PHE A 1 91 ? -7.608 6.730 24.265 1.00 96.44 91 PHE A C 1
ATOM 764 O O . PHE A 1 91 ? -8.423 6.224 25.038 1.00 96.44 91 PHE A O 1
ATOM 771 N N . GLY A 1 92 ? -6.553 7.427 24.693 1.00 96.56 92 GLY A N 1
ATOM 772 C CA . GLY A 1 92 ? -6.180 7.576 26.098 1.00 96.56 92 GLY A CA 1
ATOM 773 C C . GLY A 1 92 ? -5.549 6.315 26.698 1.00 96.56 92 GLY A C 1
ATOM 774 O O . GLY A 1 92 ? -5.384 5.283 26.045 1.00 96.56 92 GLY A O 1
ATOM 775 N N . THR A 1 93 ? -5.193 6.382 27.981 1.00 95.62 93 THR A N 1
ATOM 776 C CA . THR A 1 93 ? -4.520 5.286 28.706 1.00 95.62 93 THR A CA 1
ATOM 777 C C . THR A 1 93 ? -5.375 4.015 28.810 1.00 95.62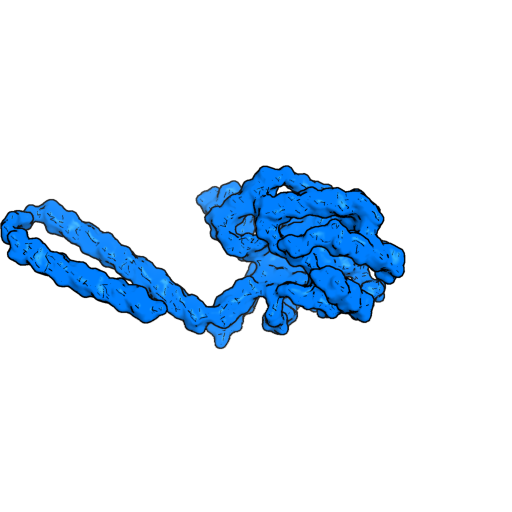 93 THR A C 1
ATOM 779 O O . THR A 1 93 ? -4.829 2.913 28.802 1.00 95.62 93 THR A O 1
ATOM 782 N N . GLY A 1 94 ? -6.707 4.150 28.804 1.00 95.31 94 GLY A N 1
ATOM 783 C CA . GLY A 1 94 ? -7.679 3.048 28.853 1.00 95.31 94 GLY A CA 1
ATOM 784 C C . GLY A 1 94 ? -7.920 2.316 27.525 1.00 95.31 94 GLY A C 1
ATOM 785 O O . GLY A 1 94 ? -8.816 1.482 27.435 1.00 95.31 94 GLY A O 1
ATOM 786 N N . TRP A 1 95 ? -7.149 2.583 26.463 1.00 97.06 95 TRP A N 1
ATOM 787 C CA . TRP A 1 95 ? -7.403 1.994 25.136 1.00 97.06 95 TRP A CA 1
ATOM 788 C C . TRP A 1 95 ? -7.421 0.456 25.118 1.00 97.06 95 TRP A C 1
ATOM 790 O O . TRP A 1 95 ? -8.130 -0.142 24.306 1.00 97.06 95 TRP A O 1
ATOM 800 N N . LYS A 1 96 ? -6.681 -0.187 26.031 1.00 96.94 96 LYS A N 1
ATOM 801 C CA . LYS A 1 96 ? -6.633 -1.651 26.172 1.00 96.94 96 LYS A CA 1
ATOM 802 C C . LYS A 1 96 ? -7.944 -2.267 26.664 1.00 96.94 96 LYS A C 1
ATOM 804 O O . LYS A 1 96 ? -8.150 -3.460 26.478 1.00 96.94 96 LYS A O 1
ATOM 809 N N . GLU A 1 97 ? -8.838 -1.475 27.250 1.00 96.50 97 GLU A N 1
ATOM 810 C CA . GLU A 1 97 ? -10.191 -1.923 27.602 1.00 96.50 97 GLU A CA 1
ATOM 811 C C . GLU A 1 97 ? -11.063 -2.110 26.352 1.00 96.50 97 GLU A C 1
ATOM 813 O O . GLU A 1 97 ? -12.023 -2.877 26.362 1.00 96.50 97 GLU A O 1
ATOM 818 N N . ARG A 1 98 ? -10.722 -1.413 25.259 1.00 95.38 98 ARG A N 1
ATOM 819 C CA . ARG A 1 98 ? -11.473 -1.414 23.997 1.00 95.38 98 ARG A CA 1
ATOM 820 C C . ARG A 1 98 ? -10.856 -2.317 22.937 1.00 95.38 98 ARG A C 1
ATOM 822 O O . ARG A 1 98 ? -11.587 -2.869 22.120 1.00 95.38 98 ARG A O 1
ATOM 829 N N . PHE A 1 99 ? -9.530 -2.448 22.928 1.00 97.75 99 PHE A N 1
ATOM 830 C CA . PHE A 1 99 ? -8.796 -3.154 21.881 1.00 97.75 99 PHE A CA 1
ATOM 831 C C . PHE A 1 99 ? -7.753 -4.094 22.477 1.00 97.75 99 PHE A C 1
ATOM 833 O O . PHE A 1 99 ? -6.922 -3.688 23.289 1.00 97.75 99 PHE A O 1
ATOM 840 N N . LYS A 1 100 ? -7.746 -5.346 22.011 1.00 96.69 100 LYS A N 1
ATOM 841 C CA . LYS A 1 100 ? -6.792 -6.373 22.452 1.00 96.69 100 LYS A CA 1
ATOM 842 C C . LYS A 1 100 ? -5.390 -6.114 21.903 1.00 96.69 100 LYS A C 1
ATOM 844 O O . LYS A 1 100 ? -4.395 -6.465 22.535 1.00 96.69 100 LYS A O 1
ATOM 849 N N . THR A 1 101 ? -5.298 -5.523 20.710 1.00 97.69 101 THR A N 1
ATOM 850 C CA . THR A 1 101 ? -4.034 -5.317 19.993 1.00 97.69 101 THR A CA 1
ATOM 851 C C . THR A 1 101 ? -3.945 -3.921 19.384 1.00 97.69 101 THR A C 1
ATOM 853 O O . THR A 1 101 ? -4.947 -3.234 19.177 1.00 97.69 101 THR A O 1
ATOM 856 N N . LYS A 1 102 ? -2.718 -3.499 19.045 1.00 97.62 102 LYS A N 1
ATOM 857 C CA . LYS A 1 102 ? -2.501 -2.272 18.264 1.00 97.62 102 LYS A CA 1
ATOM 858 C C . LYS A 1 102 ? -3.161 -2.335 16.887 1.00 97.62 102 LYS A C 1
ATOM 860 O O . LYS A 1 102 ? -3.578 -1.299 16.388 1.00 97.62 102 LYS A O 1
ATOM 865 N N . LEU A 1 103 ? -3.250 -3.524 16.281 1.00 98.56 103 LEU A N 1
ATOM 866 C CA . LEU A 1 103 ? -3.928 -3.696 14.998 1.00 98.56 103 LEU A CA 1
ATOM 867 C C . LEU A 1 103 ? -5.420 -3.388 15.139 1.00 98.56 103 LEU A C 1
ATOM 869 O O . LEU A 1 103 ? -5.950 -2.639 14.333 1.00 98.56 103 LEU A O 1
ATOM 873 N N . GLN A 1 104 ? -6.079 -3.866 16.197 1.00 98.56 104 GLN A N 1
ATOM 874 C CA . GLN A 1 104 ? -7.483 -3.530 16.448 1.00 98.56 104 GLN A CA 1
ATOM 875 C C . GLN A 1 104 ? -7.701 -2.026 16.648 1.00 98.56 104 GLN A C 1
ATOM 877 O O . GLN A 1 104 ? -8.605 -1.447 16.045 1.00 98.56 104 GLN A O 1
ATOM 882 N N . ALA A 1 105 ? -6.834 -1.376 17.431 1.00 98.44 105 ALA A N 1
ATOM 883 C CA . ALA A 1 105 ? -6.866 0.077 17.582 1.00 98.44 105 ALA A CA 1
ATOM 884 C C . ALA A 1 105 ? -6.670 0.789 16.228 1.00 98.44 105 ALA A C 1
ATOM 886 O O . ALA A 1 105 ? -7.422 1.704 15.905 1.00 98.44 105 ALA A O 1
ATOM 887 N N . TYR A 1 106 ? -5.726 0.328 15.400 1.00 98.69 106 TYR A N 1
ATOM 888 C CA . TYR A 1 106 ? -5.480 0.860 14.057 1.00 98.69 106 TYR A CA 1
ATOM 889 C C . TYR A 1 106 ? -6.695 0.709 13.128 1.00 98.69 106 TYR A C 1
ATOM 891 O O . TYR A 1 106 ? -7.124 1.675 12.502 1.00 98.69 106 TYR A O 1
ATOM 899 N N . VAL A 1 107 ? -7.280 -0.488 13.070 1.00 98.50 107 VAL A N 1
ATOM 900 C CA . VAL A 1 107 ? -8.432 -0.818 12.215 1.00 98.50 107 VAL A CA 1
ATOM 901 C C . VAL A 1 107 ? -9.672 -0.001 12.593 1.00 98.50 107 VAL A C 1
ATOM 903 O O . VAL A 1 107 ? -10.525 0.258 11.751 1.00 98.50 107 VAL A O 1
ATOM 906 N N . SER A 1 108 ? -9.768 0.458 13.844 1.00 97.75 108 SER A N 1
ATOM 907 C CA . SER A 1 108 ? -10.848 1.359 14.261 1.00 97.75 108 SER A CA 1
ATOM 908 C C . SER A 1 108 ? -10.685 2.808 13.773 1.00 97.75 108 SER A C 1
ATOM 910 O O . SER A 1 108 ? -11.650 3.569 13.818 1.00 97.75 108 SER A O 1
ATOM 912 N N . LEU A 1 109 ? -9.488 3.194 13.314 1.00 97.38 109 LEU A N 1
ATOM 913 C CA . LEU A 1 109 ? -9.169 4.540 12.816 1.00 97.38 109 LEU A CA 1
ATOM 914 C C . LEU A 1 109 ? -9.158 4.616 11.281 1.00 97.38 109 LEU A C 1
ATOM 916 O O . LEU A 1 109 ? -9.526 5.642 10.705 1.00 97.38 109 LEU A O 1
ATOM 920 N N . PHE A 1 110 ? -8.733 3.548 10.606 1.00 97.62 110 PHE A N 1
ATOM 921 C CA . PHE A 1 110 ? -8.443 3.550 9.170 1.00 97.62 110 PHE A CA 1
ATOM 922 C C . PHE A 1 110 ? -9.157 2.420 8.432 1.00 97.62 110 PHE A C 1
ATOM 924 O O . PHE A 1 110 ? -9.503 1.399 9.019 1.00 97.62 110 PHE A O 1
ATOM 931 N N . ASP A 1 111 ? -9.351 2.591 7.124 1.00 94.81 111 ASP A N 1
ATOM 932 C CA . ASP A 1 111 ? -10.073 1.616 6.291 1.00 94.81 111 ASP A CA 1
ATOM 933 C C . ASP A 1 111 ? -9.136 0.635 5.575 1.00 94.81 111 ASP A C 1
ATOM 935 O O . ASP A 1 111 ? -9.591 -0.354 4.994 1.00 94.81 111 ASP A O 1
ATOM 939 N N . THR A 1 112 ? -7.832 0.918 5.580 1.00 98.50 112 THR A N 1
ATOM 940 C CA . THR A 1 112 ? -6.827 0.098 4.909 1.00 98.50 112 THR A CA 1
ATOM 941 C C . THR A 1 112 ? -5.464 0.197 5.583 1.00 98.50 112 THR A C 1
ATOM 943 O O . THR A 1 112 ? -5.160 1.190 6.240 1.00 98.50 112 THR A O 1
ATOM 946 N N . VAL A 1 113 ? -4.599 -0.793 5.355 1.00 98.81 113 VAL A N 1
ATOM 947 C CA . VAL A 1 113 ? -3.167 -0.705 5.687 1.00 98.81 113 VAL A CA 1
ATOM 948 C C . VAL A 1 113 ? -2.296 -1.354 4.624 1.00 98.81 113 VAL A C 1
ATOM 950 O O . VAL A 1 113 ? -2.662 -2.388 4.067 1.00 98.81 113 VAL A O 1
ATOM 953 N N . GLU A 1 114 ? -1.123 -0.770 4.384 1.00 98.81 114 GLU A N 1
ATOM 954 C CA . GLU A 1 114 ? -0.075 -1.394 3.584 1.00 98.81 114 GLU A CA 1
ATOM 955 C C . GLU A 1 114 ? 0.870 -2.176 4.496 1.00 98.81 114 GLU A C 1
ATOM 957 O O . GLU A 1 114 ? 1.644 -1.613 5.276 1.00 98.81 114 GLU A O 1
ATOM 962 N N . VAL A 1 115 ? 0.820 -3.504 4.397 1.00 98.50 115 VAL A N 1
ATOM 963 C CA . VAL A 1 115 ? 1.758 -4.405 5.065 1.00 98.50 115 VAL A CA 1
ATOM 964 C C . VAL A 1 115 ? 3.112 -4.272 4.376 1.00 98.50 115 VAL A C 1
ATOM 966 O O . VAL A 1 115 ? 3.360 -4.857 3.324 1.00 98.50 115 VAL A O 1
ATOM 969 N N . ASN A 1 116 ? 3.988 -3.472 4.977 1.00 95.88 116 ASN A N 1
ATOM 970 C CA . ASN A 1 116 ? 5.327 -3.198 4.456 1.00 95.88 116 ASN A CA 1
ATOM 971 C C . ASN A 1 116 ? 6.401 -4.119 5.075 1.00 95.88 116 ASN A C 1
ATOM 973 O O . ASN A 1 116 ? 7.497 -4.253 4.543 1.00 95.88 116 ASN A O 1
ATOM 977 N N . SER A 1 117 ? 6.106 -4.818 6.178 1.00 96.81 117 SER A N 1
ATOM 978 C CA . SER A 1 117 ? 7.056 -5.744 6.823 1.00 96.81 117 SER A CA 1
ATOM 979 C C . SER A 1 117 ? 7.451 -6.929 5.927 1.00 96.81 117 SER A C 1
ATOM 981 O O . SER A 1 117 ? 8.596 -7.381 5.983 1.00 96.81 117 SER A O 1
ATOM 983 N N . THR A 1 118 ? 6.548 -7.365 5.042 1.00 96.56 118 THR A N 1
ATOM 984 C CA . THR A 1 118 ? 6.753 -8.417 4.026 1.00 96.56 118 THR A CA 1
ATOM 985 C C . THR A 1 118 ? 7.862 -8.097 3.030 1.00 96.56 118 THR A C 1
ATOM 987 O O . THR A 1 118 ? 8.445 -9.015 2.451 1.00 96.56 118 THR A O 1
ATOM 990 N N . PHE A 1 119 ? 8.202 -6.816 2.870 1.00 97.69 119 PHE A N 1
ATOM 991 C CA . PHE A 1 119 ? 9.360 -6.383 2.096 1.00 97.69 119 PHE A CA 1
ATOM 992 C C . PHE A 1 119 ? 10.654 -7.002 2.625 1.00 97.69 119 PHE A C 1
ATOM 994 O O . PHE A 1 119 ? 11.475 -7.470 1.839 1.00 97.69 119 PHE A O 1
ATOM 1001 N N . TYR A 1 120 ? 10.807 -7.046 3.951 1.00 96.06 120 TYR A N 1
ATOM 1002 C CA . TYR A 1 120 ? 12.004 -7.546 4.622 1.00 96.06 120 TYR A CA 1
ATOM 1003 C C . TYR A 1 120 ? 11.888 -9.026 4.971 1.00 96.06 120 TYR A C 1
ATOM 1005 O O . TYR A 1 120 ? 12.817 -9.796 4.732 1.00 96.06 120 TYR A O 1
ATOM 1013 N N . ARG A 1 121 ? 10.752 -9.424 5.553 1.00 94.69 121 ARG A N 1
ATOM 1014 C CA . ARG A 1 121 ? 10.524 -10.783 6.040 1.00 94.69 121 ARG A CA 1
ATOM 1015 C C . ARG A 1 121 ? 9.055 -11.147 5.929 1.00 94.69 121 ARG A C 1
ATOM 1017 O O . ARG A 1 121 ? 8.187 -10.423 6.412 1.00 94.69 121 ARG A O 1
ATOM 1024 N N . LEU A 1 122 ? 8.789 -12.314 5.357 1.00 90.62 122 LEU A N 1
ATOM 1025 C CA . LEU A 1 122 ? 7.436 -12.848 5.304 1.00 90.62 122 LEU A CA 1
ATOM 1026 C C . LEU A 1 122 ? 6.978 -13.299 6.697 1.00 90.62 122 LEU A C 1
ATOM 1028 O O . LEU A 1 122 ? 7.736 -13.989 7.392 1.00 90.62 122 LEU A O 1
ATOM 1032 N N . PRO A 1 123 ? 5.757 -12.929 7.120 1.00 92.56 123 PRO A N 1
ATOM 1033 C CA . PRO A 1 123 ? 5.148 -13.529 8.292 1.00 92.56 123 PRO A CA 1
ATOM 1034 C C . PRO A 1 123 ? 4.837 -15.004 8.014 1.00 92.56 123 PRO A C 1
ATOM 1036 O O . PRO A 1 123 ? 4.733 -15.435 6.865 1.00 92.56 123 PRO A O 1
ATOM 1039 N N . LYS A 1 124 ? 4.637 -15.783 9.079 1.00 95.69 124 LYS A N 1
ATOM 1040 C CA . LYS A 1 124 ? 4.000 -17.095 8.935 1.00 95.69 124 LYS A CA 1
ATOM 1041 C C . LYS A 1 124 ? 2.560 -16.905 8.450 1.00 95.69 124 LYS A C 1
ATOM 1043 O O . LYS A 1 124 ? 1.908 -15.929 8.833 1.00 95.69 124 LYS A O 1
ATOM 1048 N N . THR A 1 125 ? 2.042 -17.851 7.673 1.00 95.56 125 THR A N 1
ATOM 1049 C CA . THR A 1 125 ? 0.656 -17.826 7.177 1.00 95.56 125 THR A CA 1
ATOM 1050 C C . THR A 1 125 ? -0.354 -17.685 8.320 1.00 95.56 125 THR A C 1
ATOM 1052 O O . THR A 1 125 ? -1.324 -16.944 8.206 1.00 95.56 125 THR A O 1
ATOM 1055 N N . GLU A 1 126 ? -0.105 -18.329 9.460 1.00 97.31 126 GLU A N 1
ATOM 1056 C CA . GLU A 1 126 ? -0.958 -18.271 10.653 1.00 97.31 126 GLU A CA 1
ATOM 1057 C C . GLU A 1 126 ? -0.977 -16.867 11.264 1.00 97.31 126 GLU A C 1
ATOM 1059 O O . GLU A 1 126 ? -2.015 -16.392 11.714 1.00 97.31 126 GLU A O 1
ATOM 1064 N N . THR A 1 127 ? 0.161 -16.166 11.238 1.00 97.81 127 THR A N 1
ATOM 1065 C CA . THR A 1 127 ? 0.242 -14.771 11.683 1.00 97.81 127 THR A CA 1
ATOM 1066 C C . THR A 1 127 ? -0.591 -13.863 10.779 1.00 97.81 127 THR A C 1
ATOM 1068 O O . THR A 1 127 ? -1.329 -13.020 11.281 1.00 97.81 127 THR A O 1
ATOM 1071 N N . ALA A 1 128 ? -0.521 -14.065 9.462 1.00 98.38 128 ALA A N 1
ATOM 1072 C CA . ALA A 1 128 ? -1.328 -13.328 8.493 1.00 98.38 128 ALA A CA 1
ATOM 1073 C C . ALA A 1 128 ? -2.839 -13.578 8.681 1.00 98.38 128 ALA A C 1
ATOM 1075 O O . ALA A 1 128 ? -3.615 -12.623 8.712 1.00 98.38 128 ALA A O 1
ATOM 1076 N N . LYS A 1 129 ? -3.252 -14.837 8.893 1.00 98.50 129 LYS A N 1
ATOM 1077 C CA . LYS A 1 129 ? -4.650 -15.189 9.207 1.00 98.50 129 LYS A CA 1
ATOM 1078 C C . LYS A 1 129 ? -5.130 -14.515 10.492 1.00 98.50 129 LYS A C 1
ATOM 1080 O O . LYS A 1 129 ? -6.180 -13.884 10.489 1.00 98.50 129 LYS A O 1
ATOM 1085 N N . LYS A 1 130 ? -4.318 -14.550 11.552 1.00 98.50 130 LYS A N 1
ATOM 1086 C CA . LYS A 1 130 ? -4.641 -13.883 12.818 1.00 98.50 130 LYS A CA 1
ATOM 1087 C C . LYS A 1 130 ? -4.826 -12.373 12.645 1.00 98.50 130 LYS A C 1
ATOM 1089 O O . LYS A 1 130 ? -5.768 -11.809 13.188 1.00 98.50 130 LYS A O 1
ATOM 1094 N N . TRP A 1 131 ? -3.967 -11.708 11.869 1.00 98.56 131 TRP A N 1
ATOM 1095 C CA . TRP A 1 131 ? -4.153 -10.283 11.565 1.00 98.56 131 TRP A CA 1
ATOM 1096 C C . TRP A 1 131 ? -5.471 -10.014 10.835 1.00 98.56 131 TRP A C 1
ATOM 1098 O O . TRP A 1 131 ? -6.144 -9.028 11.134 1.00 98.56 131 TRP A O 1
ATOM 1108 N N . ARG A 1 132 ? -5.870 -10.894 9.910 1.00 98.69 132 ARG A N 1
ATOM 1109 C CA . ARG A 1 132 ? -7.165 -10.786 9.232 1.00 98.69 132 ARG A CA 1
ATOM 1110 C C . ARG A 1 132 ? -8.340 -10.944 10.196 1.00 98.69 132 ARG A C 1
ATOM 1112 O O . ARG A 1 132 ? -9.271 -10.147 10.127 1.00 98.69 132 ARG A O 1
ATOM 1119 N N . GLU A 1 133 ? -8.288 -11.932 11.082 1.00 98.50 133 GLU A N 1
ATOM 1120 C CA . GLU A 1 133 ? -9.314 -12.175 12.104 1.00 98.50 133 GLU A CA 1
ATOM 1121 C C . GLU A 1 133 ? -9.437 -10.986 13.067 1.00 98.50 133 GLU A C 1
ATOM 1123 O O . GLU A 1 133 ? -10.532 -10.476 13.286 1.00 98.50 133 GLU A O 1
ATOM 1128 N N . GLU A 1 134 ? -8.311 -10.471 13.573 1.00 98.38 134 GLU A N 1
ATOM 1129 C CA . GLU A 1 134 ? -8.292 -9.291 14.446 1.00 98.38 134 GLU A CA 1
ATOM 1130 C C . GLU A 1 134 ? -8.904 -8.059 13.769 1.00 98.38 134 GLU A C 1
ATOM 1132 O O . GLU A 1 134 ? -9.609 -7.289 14.424 1.00 98.38 134 GLU A O 1
ATOM 1137 N N . ALA A 1 135 ? -8.644 -7.870 12.471 1.00 98.56 135 ALA A N 1
ATOM 1138 C CA . ALA A 1 135 ? -9.239 -6.787 11.700 1.00 98.56 135 ALA A CA 1
ATOM 1139 C C . ALA A 1 135 ? -10.747 -6.992 11.485 1.00 98.56 135 ALA A C 1
ATOM 1141 O O . ALA A 1 135 ? -11.504 -6.036 11.628 1.00 98.56 135 ALA A O 1
ATOM 1142 N N . ASP A 1 136 ? -11.200 -8.219 11.207 1.00 98.44 136 ASP A N 1
ATOM 1143 C CA . ASP A 1 136 ? -12.627 -8.545 11.049 1.00 98.44 136 ASP A CA 1
ATOM 1144 C C . ASP A 1 136 ? -13.447 -8.273 12.310 1.00 98.44 136 ASP A C 1
ATOM 1146 O O . ASP A 1 136 ? -14.587 -7.823 12.202 1.00 98.44 136 ASP A O 1
ATOM 1150 N N . GLU A 1 137 ? -12.872 -8.507 13.497 1.00 98.25 137 GLU A N 1
ATOM 1151 C CA . GLU A 1 137 ? -13.534 -8.210 14.775 1.00 98.25 137 GLU A CA 1
ATOM 1152 C C . GLU A 1 137 ? -13.914 -6.723 14.905 1.00 98.25 137 GLU A C 1
ATOM 1154 O O . GLU A 1 137 ? -14.884 -6.395 15.590 1.00 98.25 137 GLU A O 1
ATOM 1159 N N . ILE A 1 138 ? -13.161 -5.825 14.261 1.00 98.25 138 ILE A N 1
ATOM 1160 C CA . ILE A 1 138 ? -13.335 -4.371 14.373 1.00 98.25 138 ILE A CA 1
ATOM 1161 C C . ILE A 1 138 ? -14.024 -3.781 13.139 1.00 98.25 138 ILE A C 1
ATOM 1163 O O . ILE A 1 138 ? -14.959 -2.992 13.273 1.00 98.25 138 ILE A O 1
ATOM 1167 N N . ASN A 1 139 ? -13.567 -4.147 11.941 1.00 96.81 139 ASN A N 1
ATOM 1168 C CA . ASN A 1 139 ? -14.075 -3.647 10.669 1.00 96.81 139 ASN A CA 1
ATOM 1169 C C . ASN A 1 139 ? -13.993 -4.745 9.583 1.00 96.81 139 ASN A C 1
ATOM 1171 O O . ASN A 1 139 ? -12.937 -4.938 8.969 1.00 96.81 139 ASN A O 1
ATOM 1175 N N . PRO A 1 140 ? -15.112 -5.434 9.285 1.00 95.38 140 PRO A N 1
ATOM 1176 C CA . PRO A 1 140 ? -15.174 -6.451 8.231 1.00 95.38 140 PRO A CA 1
ATOM 1177 C C . PRO A 1 140 ? -14.841 -5.932 6.821 1.00 95.38 140 PRO A C 1
ATOM 1179 O O . PRO A 1 140 ? -14.419 -6.713 5.971 1.00 95.38 140 PRO A O 1
ATOM 1182 N N . ASP A 1 141 ? -14.998 -4.626 6.577 1.00 95.38 141 ASP A N 1
ATOM 1183 C CA . ASP A 1 141 ? -14.710 -3.969 5.294 1.00 95.38 141 ASP A CA 1
ATOM 1184 C C . ASP A 1 141 ? -13.256 -3.439 5.213 1.00 95.38 141 ASP A C 1
ATOM 1186 O O . ASP A 1 141 ? -12.890 -2.767 4.242 1.00 95.38 141 ASP A O 1
ATOM 1190 N N . PHE A 1 142 ? -12.420 -3.710 6.228 1.00 97.56 142 PHE A N 1
ATOM 1191 C CA . PHE A 1 142 ? -11.019 -3.285 6.266 1.00 97.56 142 PHE A CA 1
ATOM 1192 C C . PHE A 1 142 ? -10.186 -3.998 5.203 1.00 97.56 142 PHE A C 1
ATOM 1194 O O . PHE A 1 142 ? -10.263 -5.221 5.062 1.00 97.56 142 PHE A O 1
ATOM 1201 N N . GLU A 1 143 ? -9.335 -3.262 4.495 1.00 98.31 143 GLU A N 1
ATOM 1202 C CA . GLU A 1 143 ? -8.533 -3.804 3.400 1.00 98.31 143 GLU A CA 1
ATOM 1203 C C . GLU A 1 143 ? -7.042 -3.866 3.739 1.00 98.31 143 GLU A C 1
ATOM 1205 O O . GLU A 1 143 ? -6.452 -2.951 4.308 1.00 98.31 143 GLU A O 1
ATOM 1210 N N . PHE A 1 144 ? -6.403 -4.968 3.356 1.00 98.81 144 PHE A N 1
ATOM 1211 C CA . PHE A 1 144 ? -4.950 -5.074 3.390 1.00 98.81 144 PHE A CA 1
ATOM 1212 C C . PHE A 1 144 ? -4.391 -4.874 1.984 1.00 98.81 144 PHE A C 1
ATOM 1214 O O . PHE A 1 144 ? -4.926 -5.399 1.002 1.00 98.81 144 PHE A O 1
ATOM 1221 N N . THR A 1 145 ? -3.271 -4.172 1.893 1.00 98.75 145 THR A N 1
ATOM 1222 C CA . THR A 1 145 ? -2.364 -4.219 0.745 1.00 98.75 145 THR A CA 1
ATOM 1223 C C . THR A 1 145 ? -1.027 -4.771 1.219 1.00 98.75 145 THR A C 1
ATOM 1225 O O . THR A 1 145 ? -0.701 -4.702 2.404 1.00 98.75 145 THR A O 1
ATOM 1228 N N . VAL A 1 146 ? -0.264 -5.400 0.332 1.00 98.75 146 VAL A N 1
ATOM 1229 C CA . VAL A 1 146 ? 0.989 -6.068 0.700 1.00 98.75 146 VAL A CA 1
ATOM 1230 C C . VAL A 1 146 ? 2.099 -5.561 -0.197 1.00 98.75 146 VAL A C 1
ATOM 1232 O O . VAL A 1 146 ? 2.010 -5.659 -1.419 1.00 98.75 146 VAL A O 1
ATOM 1235 N N . LYS A 1 147 ? 3.180 -5.055 0.398 1.00 98.69 147 LYS A N 1
ATOM 1236 C CA . LYS A 1 147 ? 4.397 -4.776 -0.360 1.00 98.69 147 LYS A CA 1
ATOM 1237 C C . LYS A 1 147 ? 5.147 -6.078 -0.605 1.00 98.69 147 LYS A C 1
ATOM 1239 O O . LYS A 1 147 ? 5.390 -6.851 0.325 1.00 98.69 147 LYS A O 1
ATOM 1244 N N . VAL A 1 148 ? 5.517 -6.329 -1.854 1.00 98.56 148 VAL A N 1
ATOM 1245 C CA . VAL A 1 148 ? 6.238 -7.548 -2.224 1.00 98.56 148 VAL A CA 1
ATOM 1246 C C . VAL A 1 148 ? 7.643 -7.576 -1.615 1.00 98.56 148 VAL A C 1
ATOM 1248 O O . VAL A 1 148 ? 8.204 -6.541 -1.246 1.00 98.56 148 VAL A O 1
ATOM 1251 N N . SER A 1 149 ? 8.229 -8.770 -1.521 1.00 98.38 149 SER A N 1
ATOM 1252 C CA . SER A 1 149 ? 9.573 -8.954 -0.968 1.00 98.38 149 SER A CA 1
ATOM 1253 C C . SER A 1 149 ? 10.639 -8.206 -1.776 1.00 98.38 149 SER A C 1
ATOM 1255 O O . SER A 1 149 ? 10.630 -8.218 -3.009 1.00 98.38 149 SER A O 1
ATOM 1257 N N . GLN A 1 150 ? 11.630 -7.644 -1.081 1.00 98.19 150 GLN A N 1
ATOM 1258 C CA . GLN A 1 150 ? 12.818 -7.042 -1.689 1.00 98.19 150 GLN A CA 1
ATOM 1259 C C . GLN A 1 150 ? 13.633 -8.025 -2.546 1.00 98.19 150 GLN A C 1
ATOM 1261 O O . GLN A 1 150 ? 14.380 -7.594 -3.425 1.00 98.19 150 GLN A O 1
ATOM 1266 N N . ILE A 1 151 ? 13.461 -9.340 -2.342 1.00 98.19 151 ILE A N 1
ATOM 1267 C CA . ILE A 1 151 ? 14.033 -10.366 -3.224 1.00 98.19 151 ILE A CA 1
ATOM 1268 C C . ILE A 1 151 ? 13.599 -10.110 -4.665 1.00 98.19 151 ILE A C 1
ATOM 1270 O O . ILE A 1 151 ? 14.447 -10.109 -5.547 1.00 98.19 151 ILE A O 1
ATOM 1274 N N . ILE A 1 152 ? 12.321 -9.797 -4.886 1.00 98.44 152 ILE A N 1
ATOM 1275 C CA . ILE A 1 152 ? 11.752 -9.599 -6.221 1.00 98.44 152 ILE A CA 1
ATOM 1276 C C . ILE A 1 152 ? 12.277 -8.301 -6.835 1.00 98.44 152 ILE A C 1
ATOM 1278 O O . ILE A 1 152 ? 12.813 -8.303 -7.938 1.00 98.44 152 ILE A O 1
ATOM 1282 N N . THR A 1 153 ? 12.153 -7.175 -6.126 1.00 98.00 153 THR A N 1
ATOM 1283 C CA . THR A 1 153 ? 12.336 -5.853 -6.749 1.00 98.00 153 THR A CA 1
ATOM 1284 C C . THR A 1 153 ? 13.728 -5.245 -6.575 1.00 98.00 153 THR A C 1
ATOM 1286 O O . THR A 1 153 ? 14.105 -4.385 -7.368 1.00 98.00 153 THR A O 1
ATOM 1289 N N . HIS A 1 154 ? 14.497 -5.656 -5.559 1.00 97.44 154 HIS A N 1
ATOM 1290 C CA . HIS A 1 154 ? 15.803 -5.062 -5.233 1.00 97.44 154 HIS A CA 1
ATOM 1291 C C . HIS A 1 154 ? 16.972 -5.997 -5.548 1.00 97.44 154 HIS A C 1
ATOM 1293 O O . HIS A 1 154 ? 17.916 -5.568 -6.218 1.00 97.44 154 HIS A O 1
ATOM 1299 N N . PHE A 1 155 ? 16.909 -7.247 -5.077 1.00 97.50 155 PHE A N 1
ATOM 1300 C CA . PHE A 1 155 ? 18.008 -8.206 -5.219 1.00 97.50 155 PHE A CA 1
ATOM 1301 C C . PHE A 1 155 ? 17.984 -8.916 -6.572 1.00 97.50 155 PHE A C 1
ATOM 1303 O O . PHE A 1 155 ? 18.905 -8.747 -7.365 1.00 97.50 155 PHE A O 1
ATOM 1310 N N . ASP A 1 156 ? 16.926 -9.674 -6.855 1.00 97.62 156 ASP A N 1
ATOM 1311 C CA . ASP A 1 156 ? 16.797 -10.432 -8.100 1.00 97.62 156 ASP A CA 1
ATOM 1312 C C . ASP A 1 156 ? 16.300 -9.557 -9.257 1.00 97.62 156 ASP A C 1
ATOM 1314 O O . ASP A 1 156 ? 16.580 -9.851 -10.416 1.00 97.62 156 ASP A O 1
ATOM 1318 N N . ARG A 1 157 ? 15.615 -8.445 -8.952 1.00 97.75 157 ARG A N 1
ATOM 1319 C CA . ARG A 1 157 ? 15.146 -7.447 -9.929 1.00 97.75 157 ARG A CA 1
ATOM 1320 C C . ARG A 1 157 ? 14.348 -8.088 -11.069 1.00 97.75 157 ARG A C 1
ATOM 1322 O O . ARG A 1 157 ? 14.638 -7.840 -12.242 1.00 97.75 157 ARG A O 1
ATOM 1329 N N . PHE A 1 158 ? 13.365 -8.910 -10.703 1.00 98.25 158 PHE A N 1
ATOM 1330 C CA . PHE A 1 158 ? 12.456 -9.615 -11.614 1.00 98.25 158 PHE A CA 1
ATOM 1331 C C . PHE A 1 158 ? 13.141 -10.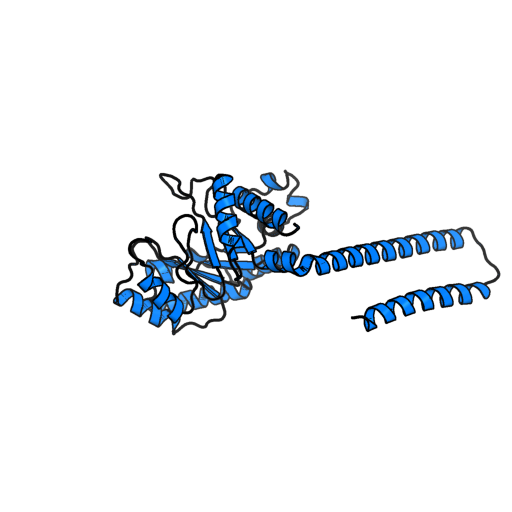614 -12.564 1.00 98.25 158 PHE A C 1
ATOM 1333 O O . PHE A 1 158 ? 12.554 -10.995 -13.570 1.00 98.25 158 PHE A O 1
ATOM 1340 N N . SER A 1 159 ? 14.398 -10.996 -12.319 1.00 96.62 159 SER A N 1
ATOM 1341 C CA . SER A 1 159 ? 15.218 -11.629 -13.359 1.00 96.62 159 SER A CA 1
ATOM 1342 C C . SER A 1 159 ? 15.115 -13.147 -13.448 1.00 96.62 159 SER A C 1
ATOM 1344 O O . SER A 1 159 ? 15.364 -13.686 -14.525 1.00 96.62 159 SER A O 1
ATOM 1346 N N . SER A 1 160 ? 14.799 -13.839 -12.353 1.00 96.25 160 SER A N 1
ATOM 1347 C CA . SER A 1 160 ? 14.919 -15.295 -12.281 1.00 96.25 160 SER A CA 1
ATOM 1348 C C . SER A 1 160 ? 13.778 -15.969 -11.518 1.00 96.25 160 SER A C 1
ATOM 1350 O O . SER A 1 160 ? 12.921 -15.325 -10.907 1.00 96.25 160 SER A O 1
ATOM 1352 N N . GLU A 1 161 ? 13.826 -17.303 -11.480 1.00 96.38 161 GLU A N 1
ATOM 1353 C CA . GLU A 1 161 ? 12.957 -18.158 -10.663 1.00 96.38 161 GLU A CA 1
ATOM 1354 C C . GLU A 1 161 ? 12.927 -17.763 -9.180 1.00 96.38 161 GLU A C 1
ATOM 1356 O O . GLU A 1 161 ? 11.937 -18.008 -8.492 1.00 96.38 161 GLU A O 1
ATOM 1361 N N . LYS A 1 162 ? 13.968 -17.091 -8.666 1.00 97.31 162 LYS A N 1
ATOM 1362 C CA . LYS A 1 162 ? 13.960 -16.566 -7.292 1.00 97.31 162 LYS A CA 1
ATOM 1363 C C . LYS A 1 162 ? 12.848 -15.539 -7.089 1.00 97.31 162 LYS A C 1
ATOM 1365 O O . LYS A 1 162 ? 12.189 -15.566 -6.049 1.00 97.31 162 LYS A O 1
ATOM 1370 N N . SER A 1 163 ? 12.616 -14.664 -8.071 1.00 98.06 163 SER A N 1
ATOM 1371 C CA . SER A 1 163 ? 11.505 -13.709 -8.036 1.00 98.06 163 SER A CA 1
ATOM 1372 C C . SER A 1 163 ? 10.157 -14.428 -8.072 1.00 98.06 163 SER A C 1
ATOM 1374 O O . SER A 1 163 ? 9.288 -14.113 -7.262 1.00 98.06 163 SER A O 1
ATOM 1376 N N . LEU A 1 164 ? 9.987 -15.423 -8.950 1.00 98.12 164 LEU A N 1
ATOM 1377 C CA . LEU A 1 164 ? 8.740 -16.193 -9.061 1.00 98.12 164 LEU A CA 1
ATOM 1378 C C . LEU A 1 164 ? 8.447 -16.988 -7.782 1.00 98.12 164 LEU A C 1
ATOM 1380 O O . LEU A 1 164 ? 7.326 -16.976 -7.273 1.00 98.12 164 LEU A O 1
ATOM 1384 N N . PHE A 1 165 ? 9.463 -17.623 -7.199 1.00 97.38 165 PHE A N 1
ATOM 1385 C CA . PHE A 1 165 ? 9.331 -18.328 -5.930 1.00 97.38 165 PHE A CA 1
ATOM 1386 C C . PHE A 1 165 ? 8.966 -17.379 -4.784 1.00 97.38 165 PHE A C 1
ATOM 1388 O O . PHE A 1 165 ? 8.039 -17.659 -4.023 1.00 97.38 165 PHE A O 1
ATOM 1395 N N . ALA A 1 166 ? 9.657 -16.240 -4.664 1.00 97.38 166 ALA A N 1
ATOM 1396 C CA . ALA A 1 166 ? 9.345 -15.236 -3.650 1.00 97.38 166 ALA A CA 1
ATOM 1397 C C . ALA A 1 166 ? 7.928 -14.668 -3.830 1.00 97.38 166 ALA A C 1
ATOM 1399 O O . ALA A 1 166 ? 7.228 -14.443 -2.839 1.00 97.38 166 ALA A O 1
ATOM 1400 N N . PHE A 1 167 ? 7.484 -14.489 -5.077 1.00 98.00 167 PHE A N 1
ATOM 1401 C CA . PHE A 1 167 ? 6.129 -14.050 -5.391 1.00 98.00 167 PHE A CA 1
ATOM 1402 C C . PHE A 1 167 ? 5.087 -15.061 -4.905 1.00 98.00 167 PHE A C 1
ATOM 1404 O O . PHE A 1 167 ? 4.198 -14.674 -4.154 1.00 98.00 167 PHE A O 1
ATOM 1411 N N . LYS A 1 168 ? 5.268 -16.362 -5.172 1.00 97.25 168 LYS A N 1
ATOM 1412 C CA . LYS A 1 168 ? 4.369 -17.421 -4.668 1.00 97.25 168 LYS A CA 1
ATOM 1413 C C . LYS A 1 168 ? 4.219 -17.412 -3.141 1.00 97.25 168 LYS A C 1
ATOM 1415 O O . LYS A 1 168 ? 3.158 -17.739 -2.614 1.00 97.25 168 LYS A O 1
ATOM 1420 N N . GLN A 1 169 ? 5.264 -17.047 -2.394 1.00 97.44 169 GLN A N 1
ATOM 1421 C CA . GLN A 1 169 ? 5.166 -16.928 -0.930 1.00 97.44 169 GLN A CA 1
ATOM 1422 C C . GLN A 1 169 ? 4.438 -15.646 -0.490 1.00 97.44 169 GLN A C 1
ATOM 1424 O O . GLN A 1 169 ? 3.698 -15.656 0.500 1.00 97.44 169 GLN A O 1
ATOM 1429 N N . ILE A 1 170 ? 4.613 -14.546 -1.231 1.00 97.81 170 ILE A N 1
ATOM 1430 C CA . ILE A 1 170 ? 3.820 -13.324 -1.047 1.00 97.81 170 ILE A CA 1
ATOM 1431 C C . ILE A 1 170 ? 2.342 -13.598 -1.326 1.00 97.81 170 ILE A C 1
ATOM 1433 O O . ILE A 1 170 ? 1.511 -13.170 -0.531 1.00 97.81 170 ILE A O 1
ATOM 1437 N N . GLU A 1 171 ? 2.009 -14.349 -2.379 1.00 97.31 171 GLU A N 1
ATOM 1438 C CA . GLU A 1 171 ? 0.624 -14.705 -2.704 1.00 97.31 171 GLU A CA 1
ATOM 1439 C C . GLU A 1 171 ? -0.054 -15.422 -1.541 1.00 97.31 171 GLU A C 1
ATOM 1441 O O . GLU A 1 171 ? -1.100 -14.972 -1.090 1.00 97.31 171 GLU A O 1
ATOM 1446 N N . LYS A 1 172 ? 0.584 -16.438 -0.948 1.00 97.56 172 LYS A N 1
ATOM 1447 C CA . LYS A 1 172 ? 0.042 -17.128 0.239 1.00 97.56 172 LYS A CA 1
ATOM 1448 C C . LYS A 1 172 ? -0.241 -16.173 1.403 1.00 97.56 172 LYS A C 1
ATOM 1450 O O . LYS A 1 172 ? -1.258 -16.294 2.085 1.00 97.56 172 LYS A O 1
ATOM 1455 N N . THR A 1 173 ? 0.660 -15.217 1.637 1.00 97.94 173 THR A N 1
ATOM 1456 C CA . THR A 1 173 ? 0.494 -14.192 2.682 1.00 97.94 173 THR A CA 1
ATOM 1457 C C . THR A 1 173 ? -0.681 -13.268 2.361 1.00 97.94 173 THR A C 1
ATOM 1459 O O . THR A 1 173 ? -1.499 -12.965 3.230 1.00 97.94 173 THR A O 1
ATOM 1462 N N . ALA A 1 174 ? -0.778 -12.830 1.108 1.00 98.25 174 ALA A N 1
ATOM 1463 C CA . ALA A 1 174 ? -1.821 -11.941 0.626 1.00 98.25 174 ALA A CA 1
ATOM 1464 C C . ALA A 1 174 ? -3.200 -12.619 0.623 1.00 98.25 174 ALA A C 1
ATOM 1466 O O . ALA A 1 174 ? -4.174 -12.002 1.045 1.00 98.25 174 ALA A O 1
ATOM 1467 N N . GLU A 1 175 ? -3.283 -13.895 0.245 1.00 98.19 175 GLU A N 1
ATOM 1468 C CA . GLU A 1 175 ? -4.497 -14.711 0.338 1.00 98.19 175 GLU A CA 1
ATOM 1469 C C . GLU A 1 175 ? -4.962 -14.845 1.792 1.00 98.19 175 GLU A C 1
ATOM 1471 O O . GLU A 1 175 ? -6.128 -14.588 2.091 1.00 98.19 175 GLU A O 1
ATOM 1476 N N . ALA A 1 176 ? -4.046 -15.156 2.718 1.00 98.31 176 ALA A N 1
ATOM 1477 C CA . ALA A 1 176 ? -4.353 -15.247 4.146 1.00 98.31 176 ALA A CA 1
ATOM 1478 C C . ALA A 1 176 ? -4.881 -13.924 4.732 1.00 98.31 176 ALA A C 1
ATOM 1480 O O . ALA A 1 176 ? -5.786 -13.932 5.564 1.00 98.31 176 ALA A O 1
ATOM 1481 N N . LEU A 1 177 ? -4.355 -12.787 4.267 1.00 98.19 177 LEU A N 1
ATOM 1482 C CA . LEU A 1 177 ? -4.841 -11.453 4.636 1.00 98.19 177 LEU A CA 1
ATOM 1483 C C . LEU A 1 177 ? -6.124 -11.039 3.907 1.00 98.19 177 LEU A C 1
ATOM 1485 O O . LEU A 1 177 ? -6.726 -10.022 4.260 1.00 98.19 177 LEU A O 1
ATOM 1489 N N . ARG A 1 178 ? -6.526 -11.780 2.868 1.00 98.38 178 ARG A N 1
ATOM 1490 C CA . ARG A 1 178 ? -7.497 -11.336 1.856 1.00 98.38 178 ARG A CA 1
ATOM 1491 C C . ARG A 1 178 ? -7.145 -9.945 1.316 1.00 98.38 178 ARG A C 1
ATOM 1493 O O . ARG A 1 178 ? -8.004 -9.068 1.201 1.00 98.38 178 ARG A O 1
ATOM 1500 N N . ALA A 1 179 ? -5.858 -9.733 1.047 1.00 98.44 179 ALA A N 1
ATOM 1501 C CA . ALA A 1 179 ? -5.337 -8.478 0.540 1.00 98.44 179 ALA A CA 1
ATOM 1502 C C . ALA A 1 179 ? -5.899 -8.170 -0.855 1.00 98.44 179 ALA A C 1
ATOM 1504 O O . ALA A 1 179 ? -6.196 -9.072 -1.638 1.00 98.44 179 ALA A O 1
ATOM 1505 N N . LYS A 1 180 ? -6.046 -6.882 -1.168 1.00 98.00 180 LYS A N 1
ATOM 1506 C CA . LYS A 1 180 ? -6.579 -6.410 -2.457 1.00 98.00 180 LYS A CA 1
ATOM 1507 C C . LYS A 1 180 ? -5.487 -6.077 -3.464 1.00 98.00 180 LYS A C 1
ATOM 1509 O O . LYS A 1 180 ? -5.656 -6.334 -4.656 1.00 98.00 180 LYS A O 1
ATOM 1514 N N . VAL A 1 181 ? -4.384 -5.506 -2.982 1.00 98.62 181 VAL A N 1
ATOM 1515 C CA . VAL A 1 181 ? -3.315 -4.958 -3.822 1.00 98.62 181 VAL A CA 1
ATOM 1516 C C . VAL A 1 181 ? -1.960 -5.523 -3.410 1.00 98.62 181 VAL A C 1
ATOM 1518 O O . VAL A 1 181 ? -1.649 -5.564 -2.218 1.00 98.62 181 VAL A O 1
ATOM 1521 N N . LEU A 1 182 ? -1.142 -5.896 -4.397 1.00 98.75 182 LEU A N 1
ATOM 1522 C CA . LEU A 1 182 ? 0.293 -6.114 -4.227 1.00 98.75 182 LEU A CA 1
ATOM 1523 C C . LEU A 1 182 ? 1.071 -4.914 -4.775 1.00 98.75 182 LEU A C 1
ATOM 1525 O O . LEU A 1 182 ? 0.936 -4.559 -5.948 1.00 98.75 182 LEU A O 1
ATOM 1529 N N . LEU A 1 183 ? 1.885 -4.299 -3.918 1.00 98.81 183 LEU A N 1
ATOM 1530 C CA . LEU A 1 183 ? 2.769 -3.198 -4.278 1.00 98.81 183 LEU A CA 1
ATOM 1531 C C . LEU A 1 183 ? 4.164 -3.725 -4.607 1.00 98.81 183 LEU A C 1
ATOM 1533 O O . LEU A 1 183 ? 4.881 -4.236 -3.742 1.00 98.81 183 LEU A O 1
ATOM 1537 N N . PHE A 1 184 ? 4.588 -3.483 -5.837 1.00 98.62 184 PHE A N 1
ATOM 1538 C CA . PHE A 1 184 ? 5.968 -3.585 -6.272 1.00 98.62 184 PHE A CA 1
ATOM 1539 C C . PHE A 1 184 ? 6.608 -2.211 -6.106 1.00 98.62 184 PHE A C 1
ATOM 1541 O O . PHE A 1 184 ? 6.068 -1.212 -6.557 1.00 98.62 184 PHE A O 1
ATOM 1548 N N . GLN A 1 185 ? 7.757 -2.121 -5.450 1.00 98.25 185 GLN A N 1
ATOM 1549 C CA . GLN A 1 185 ? 8.525 -0.877 -5.415 1.00 98.25 185 GLN A CA 1
ATOM 1550 C C . GLN A 1 185 ? 9.960 -1.209 -5.774 1.00 98.25 185 GLN A C 1
ATOM 1552 O O . GLN A 1 185 ? 10.590 -2.017 -5.087 1.00 98.25 185 GLN A O 1
ATOM 1557 N N . SER A 1 186 ? 10.454 -0.632 -6.865 1.00 97.19 186 SER A N 1
ATOM 1558 C CA . SER A 1 186 ? 11.823 -0.840 -7.340 1.00 97.19 186 SER A CA 1
ATOM 1559 C C . SER A 1 186 ? 12.757 0.234 -6.778 1.00 97.19 186 SER A C 1
ATOM 1561 O O . SER A 1 186 ? 12.320 1.353 -6.495 1.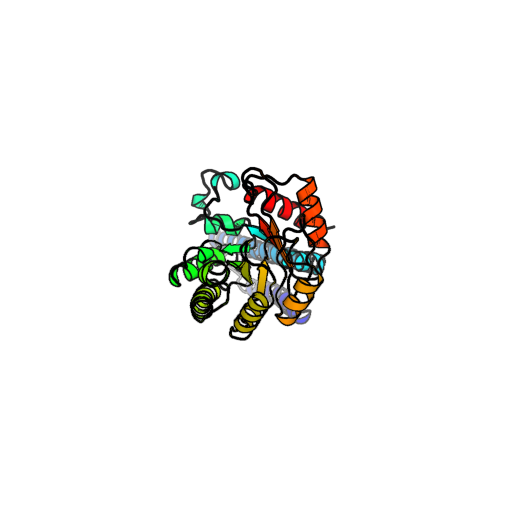00 97.19 186 SER A O 1
ATOM 1563 N N . PRO A 1 187 ? 14.042 -0.079 -6.546 1.00 95.50 187 PRO A N 1
ATOM 1564 C CA . PRO A 1 187 ? 14.992 0.903 -6.057 1.00 95.50 187 PRO A CA 1
ATOM 1565 C C . PRO A 1 187 ? 15.326 1.927 -7.136 1.00 95.50 187 PRO A C 1
ATOM 1567 O O . PRO A 1 187 ? 15.177 1.697 -8.332 1.00 95.50 187 PRO A O 1
ATOM 1570 N N . ALA A 1 188 ? 15.917 3.024 -6.685 1.00 94.19 188 ALA A N 1
ATOM 1571 C CA . ALA A 1 188 ? 16.444 4.089 -7.518 1.00 94.19 188 ALA A CA 1
ATOM 1572 C C . ALA A 1 188 ? 17.369 3.653 -8.662 1.00 94.19 188 ALA A C 1
ATOM 1574 O O . ALA A 1 188 ? 17.416 4.276 -9.720 1.00 94.19 188 ALA A O 1
ATOM 1575 N N . SER A 1 189 ? 18.141 2.597 -8.425 1.00 95.12 189 SER A N 1
ATOM 1576 C CA . SER A 1 189 ? 19.105 2.047 -9.373 1.00 95.12 189 SER A CA 1
ATOM 1577 C C . SER A 1 189 ? 18.468 1.135 -10.428 1.00 95.12 189 SER A C 1
ATOM 1579 O O . SER A 1 189 ? 19.175 0.631 -11.299 1.00 95.12 189 SER A O 1
ATOM 1581 N N . PHE A 1 190 ? 17.153 0.899 -10.369 1.00 96.75 190 PHE A N 1
ATOM 1582 C CA . PHE A 1 190 ? 16.419 0.138 -11.375 1.00 96.75 190 PHE A CA 1
ATOM 1583 C C . PHE A 1 190 ? 15.887 1.081 -12.464 1.00 96.75 190 PHE A C 1
ATOM 1585 O O . PHE A 1 190 ? 14.827 1.689 -12.322 1.00 96.75 190 PHE A O 1
ATOM 1592 N N . LYS A 1 191 ? 16.666 1.226 -13.539 1.00 96.44 191 LYS A N 1
ATOM 1593 C CA . LYS A 1 191 ? 16.381 2.113 -14.681 1.00 96.44 191 LYS A CA 1
ATOM 1594 C C . LYS A 1 191 ? 15.616 1.382 -15.798 1.00 96.44 191 LYS A C 1
ATOM 1596 O O . LYS A 1 191 ? 15.771 0.158 -15.895 1.00 96.44 191 LYS A O 1
ATOM 1601 N N . PRO A 1 192 ? 14.863 2.086 -16.662 1.00 96.56 192 PRO A N 1
ATOM 1602 C CA . PRO A 1 192 ? 14.102 1.481 -17.757 1.00 96.56 192 PRO A CA 1
ATOM 1603 C C . PRO A 1 192 ? 14.983 1.124 -18.967 1.00 96.56 192 PRO A C 1
ATOM 1605 O O . PRO A 1 192 ? 14.733 1.552 -20.087 1.00 96.56 192 PRO A O 1
ATOM 1608 N N . SER A 1 193 ? 16.043 0.341 -18.757 1.00 96.62 193 SER A N 1
ATOM 1609 C CA . SER A 1 193 ? 16.785 -0.243 -19.877 1.00 96.62 193 SER A CA 1
ATOM 1610 C C . SER A 1 193 ? 15.975 -1.363 -20.526 1.00 96.62 193 SER A C 1
ATOM 1612 O O . SER A 1 193 ? 15.203 -2.040 -19.842 1.00 96.62 193 SER A O 1
ATOM 1614 N N . GLU A 1 194 ? 16.209 -1.624 -21.812 1.00 97.19 194 GLU A N 1
ATOM 1615 C CA . GLU A 1 194 ? 15.550 -2.707 -22.560 1.00 97.19 194 GLU A CA 1
ATOM 1616 C C . GLU A 1 194 ? 15.610 -4.043 -21.805 1.00 97.19 194 GLU A C 1
ATOM 1618 O O . GLU A 1 194 ? 14.586 -4.676 -21.558 1.00 97.19 194 GLU A O 1
ATOM 1623 N N . LYS A 1 195 ? 16.796 -4.403 -21.295 1.00 97.81 195 LYS A N 1
ATOM 1624 C CA . LYS A 1 195 ? 17.005 -5.615 -20.489 1.00 97.81 195 LYS A CA 1
ATOM 1625 C C . LYS A 1 195 ? 16.167 -5.648 -19.207 1.00 97.81 195 LYS A C 1
ATOM 1627 O O . LYS A 1 195 ? 15.742 -6.716 -18.776 1.00 97.81 195 LYS A O 1
ATOM 1632 N N . ASN A 1 196 ? 15.983 -4.514 -18.530 1.00 97.56 196 ASN A N 1
ATOM 1633 C CA . ASN A 1 196 ? 15.166 -4.464 -17.315 1.00 97.56 196 ASN A CA 1
ATOM 1634 C C . ASN A 1 196 ? 13.674 -4.544 -17.641 1.00 97.56 196 ASN A C 1
ATOM 1636 O O . ASN A 1 196 ? 12.940 -5.214 -16.917 1.00 97.56 196 ASN A O 1
ATOM 1640 N N . ILE A 1 197 ? 13.246 -3.908 -18.730 1.00 97.88 197 ILE A N 1
ATOM 1641 C CA . ILE A 1 197 ? 11.871 -3.989 -19.221 1.00 97.88 197 ILE A CA 1
ATOM 1642 C C . ILE A 1 197 ? 11.535 -5.433 -19.608 1.00 97.88 197 ILE A C 1
ATOM 1644 O O . ILE A 1 197 ? 10.512 -5.947 -19.167 1.00 97.88 197 ILE A O 1
ATOM 1648 N N . GLU A 1 198 ? 12.414 -6.123 -20.338 1.00 98.25 198 GLU A N 1
ATOM 1649 C CA . GLU A 1 198 ? 12.206 -7.522 -20.733 1.00 98.25 198 GLU A CA 1
ATOM 1650 C C . GLU A 1 198 ? 12.040 -8.451 -19.518 1.00 98.25 198 GLU A C 1
ATOM 1652 O O . GLU A 1 198 ? 11.114 -9.260 -19.472 1.00 98.25 198 GLU A O 1
ATOM 1657 N N . LYS A 1 199 ? 12.887 -8.296 -18.488 1.00 98.19 199 LYS A N 1
ATOM 1658 C CA . LYS A 1 199 ? 12.764 -9.058 -17.231 1.00 98.19 199 LYS A CA 1
ATOM 1659 C C . LYS A 1 199 ? 11.408 -8.853 -16.569 1.00 98.19 199 LYS A C 1
ATOM 1661 O O . LYS A 1 199 ? 10.777 -9.808 -16.132 1.00 98.19 199 LYS A O 1
ATOM 1666 N N . VAL A 1 200 ? 10.967 -7.600 -16.492 1.00 98.19 200 VAL A N 1
ATOM 1667 C CA . VAL A 1 200 ? 9.686 -7.244 -15.883 1.00 98.19 200 VAL A CA 1
ATOM 1668 C C . VAL A 1 200 ? 8.537 -7.858 -16.677 1.00 98.19 200 VAL A C 1
ATOM 1670 O O . VAL A 1 200 ? 7.670 -8.483 -16.070 1.00 98.19 200 VAL A O 1
ATOM 1673 N N . LYS A 1 201 ? 8.547 -7.743 -18.011 1.00 98.38 201 LYS A N 1
ATOM 1674 C CA . LYS A 1 201 ? 7.534 -8.365 -18.875 1.00 98.38 201 LYS A CA 1
ATOM 1675 C C . LYS A 1 201 ? 7.449 -9.867 -18.636 1.00 98.38 201 LYS A C 1
ATOM 1677 O O . LYS A 1 201 ? 6.398 -10.355 -18.228 1.00 98.38 201 LYS A O 1
ATOM 1682 N N . ARG A 1 202 ? 8.586 -10.560 -18.727 1.00 98.25 202 ARG A N 1
ATOM 1683 C CA . ARG A 1 202 ? 8.678 -12.002 -18.480 1.00 98.25 202 ARG A CA 1
ATOM 1684 C C . ARG A 1 202 ? 8.163 -12.385 -17.093 1.00 98.25 202 ARG A C 1
ATOM 1686 O O . ARG A 1 202 ? 7.430 -13.358 -16.957 1.00 98.25 202 ARG A O 1
ATOM 1693 N N . PHE A 1 203 ? 8.514 -11.629 -16.055 1.00 98.50 203 PHE A N 1
ATOM 1694 C CA . PHE A 1 203 ? 8.008 -11.881 -14.706 1.00 98.50 203 PHE A CA 1
ATOM 1695 C C . PHE A 1 203 ? 6.479 -11.759 -14.642 1.00 98.50 203 PHE A C 1
ATOM 1697 O O . PHE A 1 203 ? 5.819 -12.670 -14.152 1.00 98.50 203 PHE A O 1
ATOM 1704 N N . PHE A 1 204 ? 5.903 -10.672 -15.163 1.00 97.56 204 PHE A N 1
ATOM 1705 C CA . PHE A 1 204 ? 4.456 -10.431 -15.109 1.00 97.56 204 PHE A CA 1
ATOM 1706 C C . PHE A 1 204 ? 3.626 -11.325 -16.046 1.00 97.56 204 PHE A C 1
ATOM 1708 O O . PHE A 1 204 ? 2.424 -11.470 -15.819 1.00 97.56 204 PHE A O 1
ATOM 1715 N N . GLU A 1 205 ? 4.239 -11.926 -17.068 1.00 96.31 205 GLU A N 1
ATOM 1716 C CA . GLU A 1 205 ? 3.648 -12.987 -17.898 1.00 96.31 205 GLU A CA 1
ATOM 1717 C C . GLU A 1 205 ? 3.539 -14.324 -17.152 1.00 96.31 205 GLU A C 1
ATOM 1719 O O . GLU A 1 205 ? 2.621 -15.099 -17.408 1.00 96.31 205 GLU A O 1
ATOM 1724 N N . ASN A 1 206 ? 4.449 -14.588 -16.208 1.00 96.75 206 ASN A N 1
ATOM 1725 C CA . ASN A 1 206 ? 4.571 -15.872 -15.508 1.00 96.75 206 ASN A CA 1
ATOM 1726 C C . ASN A 1 206 ? 3.922 -15.892 -14.112 1.00 96.75 206 ASN A C 1
ATOM 1728 O O . ASN A 1 206 ? 4.104 -16.851 -13.358 1.00 96.75 206 ASN A O 1
ATOM 1732 N N . ILE A 1 207 ? 3.169 -14.852 -13.747 1.00 95.94 207 ILE A N 1
ATOM 1733 C CA . ILE A 1 207 ? 2.432 -14.794 -12.479 1.00 95.94 207 ILE A CA 1
ATOM 1734 C C . ILE A 1 207 ? 0.927 -14.690 -12.705 1.00 95.94 207 ILE A C 1
ATOM 1736 O O . ILE A 1 207 ? 0.450 -14.068 -13.656 1.00 95.94 207 ILE A O 1
ATOM 1740 N N . GLU A 1 208 ? 0.160 -15.256 -11.777 1.00 91.94 208 GLU A N 1
ATOM 1741 C CA . GLU A 1 208 ? -1.292 -15.150 -11.805 1.00 91.94 208 GLU A CA 1
ATOM 1742 C C . GLU A 1 208 ? -1.774 -13.762 -11.360 1.00 91.94 208 GLU A C 1
ATOM 1744 O O . GLU A 1 208 ? -1.200 -13.099 -10.496 1.00 91.94 208 GLU A O 1
ATOM 1749 N N . ARG A 1 209 ? -2.897 -13.318 -11.931 1.00 90.81 209 ARG A N 1
ATOM 1750 C CA . ARG A 1 209 ? -3.482 -11.992 -11.671 1.00 90.81 209 ARG A CA 1
ATOM 1751 C C . ARG A 1 209 ? -4.671 -12.057 -10.719 1.00 90.81 209 ARG A C 1
ATOM 1753 O O . ARG A 1 209 ? -5.753 -11.562 -11.030 1.00 90.81 209 ARG A O 1
ATOM 1760 N N . ARG A 1 210 ? -4.464 -12.669 -9.549 1.00 94.19 210 ARG A N 1
ATOM 1761 C CA . ARG A 1 210 ? -5.478 -12.757 -8.477 1.00 94.19 210 ARG A CA 1
ATOM 1762 C C . ARG A 1 210 ? -5.668 -11.444 -7.713 1.00 94.19 210 ARG A C 1
ATOM 1764 O O . ARG A 1 210 ? -6.728 -11.215 -7.137 1.00 94.19 210 ARG A O 1
ATOM 1771 N N . PHE A 1 211 ? -4.657 -10.577 -7.728 1.00 97.69 211 PHE A N 1
ATOM 1772 C CA . PHE A 1 211 ? -4.640 -9.296 -7.023 1.00 97.69 211 PHE A CA 1
ATOM 1773 C C . PHE A 1 211 ? -4.578 -8.123 -8.000 1.00 97.69 211 PHE A C 1
ATOM 1775 O O . PHE A 1 211 ? -4.200 -8.272 -9.163 1.00 97.69 211 PHE A O 1
ATOM 1782 N N . LEU A 1 212 ? -4.904 -6.927 -7.511 1.00 97.94 212 LEU A N 1
ATOM 1783 C CA . LEU A 1 212 ? -4.527 -5.698 -8.199 1.00 97.94 212 LEU A CA 1
ATOM 1784 C C . LEU A 1 212 ? -3.035 -5.443 -7.988 1.00 97.94 212 LEU A C 1
ATOM 1786 O O . LEU A 1 212 ? -2.509 -5.684 -6.902 1.00 97.94 212 LEU A O 1
ATOM 1790 N N . PHE A 1 213 ? -2.357 -4.920 -9.003 1.00 98.62 213 PHE A N 1
ATOM 1791 C CA . PHE A 1 213 ? -0.935 -4.608 -8.919 1.00 98.62 213 PHE A CA 1
ATOM 1792 C C . PHE A 1 213 ? -0.710 -3.102 -8.990 1.00 98.62 213 PHE A C 1
ATOM 1794 O O . PHE A 1 213 ? -1.257 -2.413 -9.856 1.00 98.62 213 PHE A O 1
ATOM 1801 N N . ALA A 1 214 ? 0.112 -2.610 -8.069 1.00 98.62 214 ALA A N 1
ATOM 1802 C CA . ALA A 1 214 ? 0.652 -1.261 -8.069 1.00 98.62 214 ALA A CA 1
ATOM 1803 C C . ALA A 1 214 ? 2.167 -1.356 -8.229 1.00 98.62 214 ALA A C 1
ATOM 1805 O O . ALA A 1 214 ? 2.787 -2.196 -7.575 1.00 98.62 214 ALA A O 1
ATOM 1806 N N . TRP A 1 215 ? 2.776 -0.501 -9.044 1.00 98.62 215 TRP A N 1
ATOM 1807 C CA . TRP A 1 215 ? 4.229 -0.417 -9.118 1.00 98.62 215 TRP A CA 1
ATOM 1808 C C . TRP A 1 215 ? 4.708 1.016 -8.943 1.00 98.62 215 TRP A C 1
ATOM 1810 O O . TRP A 1 215 ? 4.323 1.917 -9.682 1.00 98.62 215 TRP A O 1
ATOM 1820 N N . GLU A 1 216 ? 5.535 1.216 -7.924 1.00 98.06 216 GLU A N 1
ATOM 1821 C CA . GLU A 1 216 ? 6.282 2.441 -7.696 1.00 98.06 216 GLU A CA 1
ATOM 1822 C C . GLU A 1 216 ? 7.697 2.301 -8.262 1.00 98.06 216 GLU A C 1
ATOM 1824 O O . GLU A 1 216 ? 8.533 1.550 -7.739 1.00 98.06 216 GLU A O 1
ATOM 1829 N N . VAL A 1 217 ? 7.962 3.041 -9.333 1.00 96.25 217 VAL A N 1
ATOM 1830 C CA . VAL A 1 217 ? 9.309 3.229 -9.868 1.00 96.25 217 VAL A CA 1
ATOM 1831 C C . VAL A 1 217 ? 9.949 4.434 -9.188 1.00 96.25 217 VAL A C 1
ATOM 1833 O O . VAL A 1 217 ? 9.313 5.463 -8.985 1.00 96.25 217 VAL A O 1
ATOM 1836 N N . ARG A 1 218 ? 11.209 4.302 -8.771 1.00 89.25 218 ARG A N 1
ATOM 1837 C CA . ARG A 1 218 ? 11.943 5.386 -8.099 1.00 89.25 218 ARG A CA 1
ATOM 1838 C C . ARG A 1 218 ? 12.842 6.099 -9.100 1.00 89.25 218 ARG A C 1
ATOM 1840 O O . ARG A 1 218 ? 13.425 5.443 -9.957 1.00 89.25 218 ARG A O 1
ATOM 1847 N N . TRP A 1 219 ? 13.019 7.405 -8.886 1.00 79.38 219 TRP A N 1
ATOM 1848 C CA . TRP A 1 219 ? 13.623 8.373 -9.815 1.00 79.38 219 TRP A CA 1
ATOM 1849 C C . TRP A 1 219 ? 12.749 8.649 -11.032 1.00 79.38 219 TRP A C 1
ATOM 1851 O O . TRP A 1 219 ? 12.958 8.095 -12.109 1.00 79.38 219 TRP A O 1
ATOM 1861 N N . GLU A 1 220 ? 11.801 9.572 -10.851 1.00 73.88 220 GLU A N 1
ATOM 1862 C CA . GLU A 1 220 ? 10.808 9.939 -11.866 1.00 73.88 220 GLU A CA 1
ATOM 1863 C C . GLU A 1 220 ? 11.448 10.451 -13.166 1.00 73.88 220 GLU A C 1
ATOM 1865 O O . GLU A 1 220 ? 10.867 10.322 -14.237 1.00 73.88 220 GLU A O 1
ATOM 1870 N N . ARG A 1 221 ? 12.668 11.003 -13.087 1.00 82.06 221 ARG A N 1
ATOM 1871 C CA . ARG A 1 221 ? 13.401 11.534 -14.248 1.00 82.06 221 ARG A CA 1
ATOM 1872 C C . ARG A 1 221 ? 13.792 10.466 -15.267 1.00 82.06 221 ARG A C 1
ATOM 1874 O O . ARG A 1 221 ? 13.839 10.771 -16.451 1.00 82.06 221 ARG A O 1
ATOM 1881 N N . ASP A 1 222 ? 14.086 9.247 -14.818 1.00 89.00 222 ASP A N 1
ATOM 1882 C CA . ASP A 1 222 ? 14.485 8.165 -15.726 1.00 89.00 222 ASP A CA 1
ATOM 1883 C C . ASP A 1 222 ? 13.267 7.440 -16.302 1.00 89.00 222 ASP A C 1
ATOM 1885 O O . ASP A 1 222 ? 13.290 6.981 -17.439 1.00 89.00 222 ASP A O 1
ATOM 1889 N N . TRP A 1 223 ? 12.193 7.346 -15.517 1.00 94.50 223 TRP A N 1
ATOM 1890 C CA . TRP A 1 223 ? 10.936 6.708 -15.897 1.00 94.50 223 TRP A CA 1
ATOM 1891 C C . TRP A 1 223 ? 9.959 7.739 -16.474 1.00 94.50 223 TRP A C 1
ATOM 1893 O O . TRP A 1 223 ? 9.044 8.207 -15.793 1.00 94.50 223 TRP A O 1
ATOM 1903 N N . ASN A 1 224 ? 10.171 8.095 -17.745 1.00 93.44 224 ASN A N 1
ATOM 1904 C CA . ASN A 1 224 ? 9.336 9.069 -18.453 1.00 93.44 224 ASN A CA 1
ATOM 1905 C C . ASN A 1 224 ? 7.895 8.577 -18.693 1.00 93.44 224 ASN A C 1
ATOM 1907 O O . ASN A 1 224 ? 7.567 7.395 -18.537 1.00 93.44 224 ASN A O 1
ATOM 1911 N N . LYS A 1 225 ? 7.027 9.515 -19.082 1.00 95.25 225 LYS A N 1
ATOM 1912 C CA . LYS A 1 225 ? 5.596 9.277 -19.277 1.00 95.25 225 LYS A CA 1
ATOM 1913 C C . LYS A 1 225 ? 5.329 8.215 -20.333 1.00 95.25 225 LYS A C 1
ATOM 1915 O O . LYS A 1 225 ? 4.544 7.312 -20.083 1.00 95.25 225 LYS A O 1
ATOM 1920 N N . GLU A 1 226 ? 5.995 8.294 -21.476 1.00 95.56 226 GLU A N 1
ATOM 1921 C CA . GLU A 1 226 ? 5.778 7.406 -22.617 1.00 95.56 226 GLU A CA 1
ATOM 1922 C C . GLU A 1 226 ? 6.091 5.952 -22.238 1.00 95.56 226 GLU A C 1
ATOM 1924 O O . GLU A 1 226 ? 5.280 5.051 -22.465 1.00 95.56 226 GLU A O 1
ATOM 1929 N N . THR A 1 227 ? 7.232 5.739 -21.576 1.00 95.38 227 THR A N 1
ATOM 1930 C CA . THR A 1 227 ? 7.684 4.417 -21.126 1.00 95.38 227 THR A CA 1
ATOM 1931 C C . THR A 1 227 ? 6.746 3.846 -20.074 1.00 95.38 227 THR A C 1
ATOM 1933 O O . THR A 1 227 ? 6.311 2.701 -20.193 1.00 95.38 227 THR A O 1
ATOM 1936 N N . VAL A 1 228 ? 6.418 4.634 -19.044 1.00 96.75 228 VAL A N 1
ATOM 1937 C CA . VAL A 1 228 ? 5.542 4.183 -17.958 1.00 96.75 228 VAL A CA 1
ATOM 1938 C C . VAL A 1 228 ? 4.140 3.911 -18.487 1.00 96.75 228 VAL A C 1
ATOM 1940 O O . VAL A 1 228 ? 3.626 2.826 -18.247 1.00 96.75 228 VAL A O 1
ATOM 1943 N N . SER A 1 229 ? 3.527 4.836 -19.231 1.00 96.94 229 SER A N 1
ATOM 1944 C CA . SER A 1 229 ? 2.169 4.655 -19.754 1.00 96.94 229 SER A CA 1
ATOM 1945 C C . SER A 1 229 ? 2.062 3.423 -20.652 1.00 96.94 229 SER A C 1
ATOM 1947 O O . SER A 1 229 ? 1.138 2.632 -20.472 1.00 96.94 229 SER A O 1
ATOM 1949 N N . SER A 1 230 ? 3.013 3.222 -21.572 1.00 97.69 230 SER A N 1
ATOM 1950 C CA . SER A 1 230 ? 3.012 2.064 -22.474 1.00 97.69 230 SER A CA 1
ATOM 1951 C C . SER A 1 230 ? 3.201 0.750 -21.709 1.00 97.69 230 SER A C 1
ATOM 1953 O O . SER A 1 230 ? 2.339 -0.130 -21.753 1.00 97.69 230 SER A O 1
ATOM 1955 N N . LEU A 1 231 ? 4.278 0.648 -20.920 1.00 98.12 231 LEU A N 1
ATOM 1956 C CA . LEU A 1 231 ? 4.611 -0.579 -20.200 1.00 98.12 231 LEU A CA 1
ATOM 1957 C C . LEU A 1 231 ? 3.550 -0.931 -19.154 1.00 98.12 231 LEU A C 1
ATOM 1959 O O . LEU A 1 231 ? 3.172 -2.088 -19.018 1.00 98.12 231 LEU A O 1
ATOM 1963 N N . PHE A 1 232 ? 3.052 0.043 -18.395 1.00 98.25 232 PHE A N 1
ATOM 1964 C CA . PHE A 1 232 ? 2.101 -0.230 -17.318 1.00 98.25 232 PHE A CA 1
ATOM 1965 C C . PHE A 1 232 ? 0.717 -0.586 -17.864 1.00 98.25 232 PHE A C 1
ATOM 1967 O O . PHE A 1 232 ? 0.021 -1.386 -17.237 1.00 98.25 232 PHE A O 1
ATOM 1974 N N . SER A 1 233 ? 0.344 -0.052 -19.032 1.00 97.94 233 SER A N 1
ATOM 1975 C CA . SER A 1 233 ? -0.856 -0.462 -19.766 1.00 97.94 233 SER A CA 1
ATOM 1976 C C . SER A 1 233 ? -0.739 -1.903 -20.265 1.00 97.94 233 SER A C 1
ATOM 1978 O O . SER A 1 233 ? -1.596 -2.731 -19.955 1.00 97.94 233 SER A O 1
ATOM 1980 N N . GLU A 1 234 ? 0.368 -2.245 -20.935 1.00 97.56 234 GLU A N 1
ATOM 1981 C CA . GLU A 1 234 ? 0.655 -3.612 -21.396 1.00 97.56 234 GLU A CA 1
ATOM 1982 C C . GLU A 1 234 ? 0.617 -4.613 -20.233 1.00 97.56 234 GLU A C 1
ATOM 1984 O O . GLU A 1 234 ? -0.042 -5.654 -20.291 1.00 97.56 234 GLU A O 1
ATOM 1989 N N . LEU A 1 235 ? 1.264 -4.253 -19.124 1.00 97.25 235 LEU A N 1
ATOM 1990 C CA . LEU A 1 235 ? 1.312 -5.076 -17.928 1.00 97.25 235 LEU A CA 1
ATOM 1991 C C . LEU A 1 235 ? 0.052 -4.975 -17.070 1.00 97.25 235 LEU A C 1
ATOM 1993 O O . LEU A 1 235 ? -0.021 -5.689 -16.074 1.00 97.25 235 LEU A O 1
ATOM 1997 N N . LYS A 1 236 ? -0.938 -4.136 -17.389 1.00 96.75 236 LYS A N 1
ATOM 1998 C CA . LYS A 1 236 ? -2.153 -3.929 -16.576 1.00 96.75 236 LYS A CA 1
ATOM 1999 C C . LYS A 1 236 ? -1.827 -3.685 -15.091 1.00 96.75 236 LYS A C 1
ATOM 2001 O O . LYS A 1 236 ? -2.326 -4.390 -14.207 1.00 96.75 236 LYS A O 1
ATOM 2006 N N . ILE A 1 237 ? -0.922 -2.746 -14.815 1.00 97.56 237 ILE A N 1
ATOM 2007 C CA . ILE A 1 237 ? -0.444 -2.372 -13.470 1.00 97.56 237 ILE A CA 1
ATOM 2008 C C . ILE A 1 237 ? -0.731 -0.895 -13.235 1.00 97.56 237 ILE A C 1
ATOM 2010 O O . ILE A 1 237 ? -0.569 -0.085 -14.128 1.00 97.56 237 ILE A O 1
ATOM 2014 N N . THR A 1 238 ? -1.098 -0.499 -12.021 1.00 98.44 238 THR A N 1
ATOM 2015 C CA . THR A 1 238 ? -1.247 0.928 -11.688 1.00 98.44 238 THR A CA 1
ATOM 2016 C C . THR A 1 238 ? 0.092 1.565 -11.329 1.00 98.44 238 THR A C 1
ATOM 2018 O O . THR A 1 238 ? 0.843 1.018 -10.521 1.00 98.44 238 THR A O 1
ATOM 2021 N N . HIS A 1 239 ? 0.363 2.754 -11.867 1.00 98.31 239 HIS A N 1
ATOM 2022 C CA . HIS A 1 239 ? 1.513 3.567 -11.491 1.00 98.31 239 HIS A CA 1
ATOM 2023 C C . HIS A 1 239 ? 1.305 4.176 -10.102 1.00 98.31 239 HIS A C 1
ATOM 2025 O O . HIS A 1 239 ? 0.463 5.056 -9.910 1.00 98.31 239 HIS A O 1
ATOM 2031 N N . CYS A 1 240 ? 2.062 3.672 -9.127 1.00 98.25 240 CYS A N 1
ATOM 2032 C CA . CYS A 1 240 ? 2.064 4.188 -7.767 1.00 98.25 240 CYS A CA 1
ATOM 2033 C C . CYS A 1 240 ? 2.975 5.410 -7.682 1.00 98.25 240 CYS A C 1
ATOM 2035 O O . CYS A 1 240 ? 4.155 5.314 -8.011 1.00 98.25 240 CYS A O 1
ATOM 2037 N N . VAL A 1 241 ? 2.439 6.529 -7.195 1.00 96.81 241 VAL A N 1
ATOM 2038 C CA . VAL A 1 241 ? 3.161 7.807 -7.112 1.00 96.81 241 VAL A CA 1
ATOM 2039 C C . VAL A 1 241 ? 2.897 8.524 -5.794 1.00 96.81 241 VAL A C 1
ATOM 2041 O O . VAL A 1 241 ? 1.902 8.276 -5.113 1.00 96.81 241 VAL A O 1
ATOM 2044 N N . ASP A 1 242 ? 3.767 9.469 -5.459 1.00 95.88 242 ASP A N 1
ATOM 2045 C CA . ASP A 1 242 ? 3.407 10.570 -4.572 1.00 95.88 242 ASP A CA 1
ATOM 2046 C C . ASP A 1 242 ? 2.744 11.660 -5.441 1.00 95.88 242 ASP A C 1
ATOM 2048 O O . ASP A 1 242 ? 3.424 12.250 -6.287 1.00 95.88 242 ASP A O 1
ATOM 2052 N N . PRO A 1 243 ? 1.433 11.934 -5.292 1.00 95.44 243 PRO A N 1
ATOM 2053 C CA . PRO A 1 243 ? 0.702 12.837 -6.184 1.00 95.44 243 PRO A CA 1
ATOM 2054 C C . PRO A 1 243 ? 1.135 14.306 -6.068 1.00 95.44 243 PRO A C 1
ATOM 2056 O O . PRO A 1 243 ? 0.717 15.127 -6.887 1.00 95.44 243 PRO A O 1
ATOM 2059 N N . LEU A 1 244 ? 1.940 14.649 -5.056 1.00 94.81 244 LEU A N 1
ATOM 2060 C CA . LEU A 1 244 ? 2.563 15.965 -4.920 1.00 94.81 244 LEU A CA 1
ATOM 2061 C C . LEU A 1 244 ? 3.936 16.043 -5.608 1.00 94.81 244 LEU A C 1
ATOM 2063 O O . LEU A 1 244 ? 4.468 17.137 -5.771 1.00 94.81 244 LEU A O 1
ATOM 2067 N N . ARG A 1 245 ? 4.510 14.906 -6.024 1.00 91.81 245 ARG A N 1
ATOM 2068 C CA . ARG A 1 245 ? 5.780 14.834 -6.766 1.00 91.81 245 ARG A CA 1
ATOM 2069 C C . ARG A 1 245 ? 5.594 14.619 -8.254 1.00 91.81 245 ARG A C 1
ATOM 2071 O O . ARG A 1 245 ? 6.327 15.198 -9.049 1.00 91.81 245 ARG A O 1
ATOM 2078 N N . GLN A 1 246 ? 4.658 13.749 -8.615 1.00 91.56 246 GLN A N 1
ATOM 2079 C CA . GLN A 1 246 ? 4.512 13.275 -9.980 1.00 91.56 246 GLN A CA 1
ATOM 2080 C C . GLN A 1 246 ? 3.058 12.948 -10.289 1.00 91.56 246 GLN A C 1
ATOM 2082 O O . GLN A 1 246 ? 2.302 12.465 -9.445 1.00 91.56 246 GLN A O 1
ATOM 2087 N N . GLU A 1 247 ? 2.676 13.176 -11.539 1.00 92.56 247 GLU A N 1
ATOM 2088 C CA . GLU A 1 247 ? 1.398 12.707 -12.047 1.00 92.56 247 GLU A CA 1
ATOM 2089 C C . GLU A 1 247 ? 1.386 11.185 -12.239 1.00 92.56 247 GLU A C 1
ATOM 2091 O O . GLU A 1 247 ? 2.369 10.556 -12.635 1.00 92.56 247 GLU A O 1
ATOM 2096 N N . CYS A 1 248 ? 0.225 10.580 -12.001 1.00 95.19 248 CYS A N 1
ATOM 2097 C CA . CYS A 1 248 ? 0.006 9.175 -12.309 1.00 95.19 248 CYS A CA 1
ATOM 2098 C C . CYS A 1 248 ? -0.160 9.007 -13.827 1.00 95.19 248 CYS A C 1
ATOM 2100 O O . CYS A 1 248 ? -1.195 9.348 -14.392 1.00 95.19 248 CYS A O 1
ATOM 2102 N N . PHE A 1 249 ? 0.873 8.486 -14.485 1.00 96.38 249 PHE A N 1
ATOM 2103 C CA . PHE A 1 249 ? 0.881 8.265 -15.936 1.00 96.38 249 PHE A CA 1
ATOM 2104 C C . PHE A 1 249 ? 0.005 7.104 -16.435 1.00 96.38 249 PHE A C 1
ATOM 2106 O O . PHE A 1 249 ? -0.383 7.102 -17.602 1.00 96.38 249 PHE A O 1
ATOM 2113 N N . HIS A 1 250 ? -0.324 6.127 -15.584 1.00 97.31 250 HIS A N 1
ATOM 2114 C CA . HIS A 1 250 ? -1.284 5.067 -15.908 1.00 97.31 250 HIS A CA 1
ATOM 2115 C C . HIS A 1 250 ? -1.960 4.548 -14.643 1.00 97.31 250 HIS A C 1
ATOM 2117 O O . HIS A 1 250 ? -1.293 4.159 -13.684 1.00 97.31 250 HIS A O 1
ATOM 2123 N N . SER A 1 251 ? -3.289 4.504 -14.653 1.00 95.62 251 SER A N 1
ATOM 2124 C CA . SER A 1 251 ? -4.086 3.842 -13.620 1.00 95.62 251 SER A CA 1
ATOM 2125 C C . SER A 1 251 ? -4.862 2.710 -14.271 1.00 95.62 251 SER A C 1
ATOM 2127 O O . SER A 1 251 ? -5.579 2.936 -15.243 1.00 95.62 251 SER A O 1
ATOM 2129 N N . GLU A 1 252 ? -4.750 1.495 -13.743 1.00 94.62 252 GLU A N 1
ATOM 2130 C CA . GLU A 1 252 ? -5.438 0.339 -14.320 1.00 94.62 252 GLU A CA 1
ATOM 2131 C C . GLU A 1 252 ? -6.877 0.289 -13.782 1.00 94.62 252 GLU A C 1
ATOM 2133 O O . GLU A 1 252 ? -7.778 0.955 -14.296 1.00 94.62 252 GLU A O 1
ATOM 2138 N N . LYS A 1 253 ? -7.088 -0.422 -12.670 1.00 95.31 253 LYS A N 1
ATOM 2139 C CA . LYS A 1 253 ? -8.387 -0.558 -11.988 1.00 95.31 253 LYS A CA 1
ATOM 2140 C C . LYS A 1 253 ? -8.513 0.309 -10.738 1.00 95.31 253 LYS A C 1
ATOM 2142 O O . LYS A 1 253 ? -9.585 0.363 -10.147 1.00 95.31 253 LYS A O 1
ATOM 2147 N N . MET A 1 254 ? -7.428 0.950 -10.318 1.00 96.94 254 MET A N 1
ATOM 2148 C CA . MET A 1 254 ? -7.364 1.765 -9.110 1.00 96.94 254 MET A CA 1
ATOM 2149 C C . MET A 1 254 ? -6.292 2.848 -9.256 1.00 96.94 254 MET A C 1
ATOM 2151 O O . MET A 1 254 ? -5.524 2.845 -10.216 1.00 96.94 254 MET A O 1
ATOM 2155 N N . VAL A 1 255 ? -6.269 3.774 -8.307 1.00 98.00 255 VAL A N 1
ATOM 2156 C CA . VAL A 1 255 ? -5.210 4.758 -8.092 1.00 98.00 255 VAL A CA 1
ATOM 2157 C C . VAL A 1 255 ? -4.515 4.408 -6.779 1.00 98.00 255 VAL A C 1
ATOM 2159 O O . VAL A 1 255 ? -5.184 4.086 -5.799 1.00 98.00 255 VAL A O 1
ATOM 2162 N N . TYR A 1 256 ? -3.184 4.465 -6.752 1.00 98.56 256 TYR A N 1
ATOM 2163 C CA . TYR A 1 256 ? -2.392 4.123 -5.570 1.00 98.56 256 TYR A CA 1
ATOM 2164 C C . TYR A 1 256 ? -1.400 5.242 -5.268 1.00 98.56 256 TYR A C 1
ATOM 2166 O O . TYR A 1 256 ? -0.481 5.490 -6.047 1.00 98.56 256 TYR A O 1
ATOM 2174 N N . TYR A 1 257 ? -1.582 5.913 -4.137 1.00 98.62 257 TYR A N 1
ATOM 2175 C CA . TYR A 1 257 ? -0.731 7.006 -3.695 1.00 98.62 257 TYR A CA 1
ATOM 2176 C C . TYR A 1 257 ? 0.068 6.624 -2.457 1.00 98.62 257 TYR A C 1
ATOM 2178 O O . TYR A 1 257 ? -0.483 6.113 -1.480 1.00 98.62 257 TYR A O 1
ATOM 2186 N N . ARG A 1 258 ? 1.372 6.915 -2.484 1.00 98.19 258 ARG A N 1
ATOM 2187 C CA . ARG A 1 258 ? 2.273 6.738 -1.339 1.00 98.19 258 ARG A CA 1
ATOM 2188 C C . ARG A 1 258 ? 2.948 8.056 -1.008 1.00 98.19 258 ARG A C 1
ATOM 2190 O O . ARG A 1 258 ? 3.743 8.580 -1.778 1.00 98.19 258 ARG A O 1
ATOM 2197 N N . LEU A 1 259 ? 2.616 8.582 0.163 1.00 97.88 259 LEU A N 1
ATOM 2198 C CA . LEU A 1 259 ? 3.037 9.893 0.636 1.00 97.88 259 LEU A CA 1
ATOM 2199 C C . LEU A 1 259 ? 4.201 9.711 1.602 1.00 97.88 259 LEU A C 1
ATOM 2201 O O . LEU A 1 259 ? 4.029 9.299 2.750 1.00 97.88 259 LEU A O 1
ATOM 2205 N N . HIS A 1 260 ? 5.411 9.977 1.123 1.00 95.31 260 HIS A N 1
ATOM 2206 C CA . HIS A 1 260 ? 6.624 9.795 1.922 1.00 95.31 260 HIS A CA 1
ATOM 2207 C C . HIS A 1 260 ? 7.056 11.055 2.664 1.00 95.31 260 HIS A C 1
ATOM 2209 O O . HIS A 1 260 ? 7.802 10.937 3.628 1.00 95.31 260 HIS A O 1
ATOM 2215 N N . GLY A 1 261 ? 6.597 12.229 2.228 1.00 94.56 261 GLY A N 1
ATOM 2216 C CA . GLY A 1 261 ? 7.058 13.521 2.733 1.00 94.56 261 GLY A CA 1
ATOM 2217 C C . GLY A 1 261 ? 8.318 14.018 2.028 1.00 94.56 261 GLY A C 1
ATOM 2218 O O . GLY A 1 261 ? 8.898 13.300 1.212 1.00 94.56 261 GLY A O 1
ATOM 2219 N N . PHE A 1 262 ? 8.730 15.250 2.331 1.00 94.38 262 PHE A N 1
ATOM 2220 C CA . PHE A 1 262 ? 9.812 15.989 1.660 1.00 94.38 262 PHE A CA 1
ATOM 2221 C C . PHE A 1 262 ? 10.970 16.358 2.602 1.00 94.38 262 PHE A C 1
ATOM 2223 O O . PHE A 1 262 ? 11.734 17.284 2.328 1.00 94.38 262 PHE A O 1
ATOM 2230 N N . GLY A 1 263 ? 11.095 15.639 3.719 1.00 89.31 263 GLY A N 1
ATOM 2231 C CA . GLY A 1 263 ? 12.081 15.923 4.757 1.00 89.31 263 GLY A CA 1
ATOM 2232 C C . GLY A 1 263 ? 13.538 15.805 4.295 1.00 89.31 263 GLY A C 1
ATOM 2233 O O . GLY A 1 263 ? 13.868 15.124 3.321 1.00 89.31 263 GLY A O 1
ATOM 2234 N N . LYS A 1 264 ? 14.435 16.445 5.048 1.00 87.88 264 LYS A N 1
ATOM 2235 C CA . LYS A 1 264 ? 15.893 16.277 4.953 1.00 87.88 264 LYS A CA 1
ATOM 2236 C C . LYS A 1 264 ? 16.458 16.057 6.367 1.00 87.88 264 LYS A C 1
ATOM 2238 O O . LYS A 1 264 ? 15.941 16.664 7.302 1.00 87.88 264 LYS A O 1
ATOM 2243 N N . PRO A 1 265 ? 17.473 15.190 6.561 1.00 86.31 265 PRO A N 1
ATOM 2244 C CA . PRO A 1 265 ? 18.166 14.377 5.550 1.00 86.31 265 PRO A CA 1
ATOM 2245 C C . PRO A 1 265 ? 17.358 13.157 5.074 1.00 86.31 265 PRO A C 1
ATOM 2247 O O . PRO A 1 265 ? 17.663 12.585 4.033 1.00 86.31 265 PRO A O 1
ATOM 2250 N N . SER A 1 266 ? 16.315 12.768 5.812 1.00 91.31 266 SER A N 1
ATOM 2251 C CA . SER A 1 266 ? 15.407 11.679 5.446 1.00 91.31 266 SER A CA 1
ATOM 2252 C C . SER A 1 266 ? 14.075 12.240 4.965 1.00 91.31 266 SER A C 1
ATOM 2254 O O . SER A 1 266 ? 13.441 13.007 5.690 1.00 91.31 266 SER A O 1
ATOM 2256 N N . MET A 1 267 ? 13.617 11.798 3.790 1.00 90.62 267 MET A N 1
ATOM 2257 C CA . MET A 1 267 ? 12.335 12.226 3.211 1.00 90.62 267 MET A CA 1
ATOM 2258 C C . MET A 1 267 ? 11.142 11.975 4.144 1.00 90.62 267 MET A C 1
ATOM 2260 O O . MET A 1 267 ? 10.186 12.745 4.133 1.00 90.62 267 MET A O 1
ATOM 2264 N N . TYR A 1 268 ? 11.237 10.936 4.981 1.00 93.38 268 TYR A N 1
ATOM 2265 C CA . TYR A 1 268 ? 10.189 10.531 5.914 1.00 93.38 268 TYR A CA 1
ATOM 2266 C C . TYR A 1 268 ? 10.054 11.464 7.115 1.00 93.38 268 TYR A C 1
ATOM 2268 O O . TYR A 1 268 ? 9.000 11.472 7.741 1.00 93.38 268 TYR A O 1
ATOM 2276 N N . ASN A 1 269 ? 11.083 12.253 7.449 1.00 94.44 269 ASN A N 1
ATOM 2277 C CA . ASN A 1 269 ? 11.012 13.220 8.543 1.00 94.44 269 ASN A CA 1
ATOM 2278 C C . ASN A 1 269 ? 10.211 14.453 8.105 1.00 94.44 269 ASN A C 1
ATOM 2280 O O . ASN A 1 269 ? 10.773 15.491 7.758 1.00 94.44 269 ASN A O 1
ATOM 2284 N N . TYR A 1 270 ? 8.896 14.287 8.020 1.00 96.75 270 TYR A N 1
ATOM 2285 C CA . TYR A 1 270 ? 7.999 15.269 7.443 1.00 96.75 270 TYR A CA 1
ATOM 2286 C C . TYR A 1 270 ? 6.618 15.195 8.083 1.00 96.75 270 TYR A C 1
ATOM 2288 O O . TYR A 1 270 ? 6.130 14.105 8.400 1.00 96.75 270 TYR A O 1
ATOM 2296 N N . SER A 1 271 ? 5.979 16.352 8.200 1.00 96.81 271 SER A N 1
ATOM 2297 C CA . SER A 1 271 ? 4.574 16.508 8.555 1.00 96.81 271 SER A CA 1
ATOM 2298 C C . SER A 1 271 ? 3.939 17.339 7.455 1.00 96.81 271 SER A C 1
ATOM 2300 O O . SER A 1 271 ? 4.419 18.436 7.171 1.00 96.81 271 SER A O 1
ATOM 2302 N N . PHE A 1 272 ? 2.933 16.789 6.779 1.00 97.62 272 PHE A N 1
ATOM 2303 C CA . PHE A 1 272 ? 2.247 17.525 5.722 1.00 97.62 272 PHE A CA 1
ATOM 2304 C C . PHE A 1 272 ? 1.430 18.659 6.338 1.00 97.62 272 PHE A C 1
ATOM 2306 O O . PHE A 1 272 ? 0.725 18.453 7.326 1.00 97.62 272 PHE A O 1
ATOM 2313 N N . SER A 1 273 ? 1.526 19.842 5.742 1.00 97.62 273 SER A N 1
ATOM 2314 C CA . SER A 1 273 ? 0.712 20.999 6.105 1.00 97.62 273 SER A CA 1
ATOM 2315 C C . SER A 1 273 ? -0.748 20.816 5.683 1.00 97.62 273 SER A C 1
ATOM 2317 O O . SER A 1 273 ? -1.049 20.084 4.737 1.00 97.62 273 SER A O 1
ATOM 2319 N N . GLU A 1 274 ? -1.658 21.556 6.317 1.00 96.81 274 GLU A N 1
ATOM 2320 C CA . GLU A 1 274 ? -3.083 21.554 5.956 1.00 96.81 274 GLU A CA 1
ATOM 2321 C C . GLU A 1 274 ? -3.290 21.852 4.459 1.00 96.81 274 GLU A C 1
ATOM 2323 O O . GLU A 1 274 ? -4.070 21.184 3.780 1.00 96.81 274 GLU A O 1
ATOM 2328 N N . GLN A 1 275 ? -2.528 22.797 3.895 1.00 97.31 275 GLN A N 1
ATOM 2329 C CA . GLN A 1 275 ? -2.611 23.141 2.475 1.00 97.31 275 GLN A CA 1
ATOM 2330 C C . GLN A 1 275 ? -2.199 21.977 1.558 1.00 97.31 275 GLN A C 1
ATOM 2332 O O . GLN A 1 275 ? -2.825 21.758 0.515 1.00 97.31 275 GLN A O 1
ATOM 2337 N N . GLU A 1 276 ? -1.173 21.210 1.928 1.00 98.00 276 GLU A N 1
ATOM 2338 C CA . GLU A 1 276 ? -0.769 20.012 1.187 1.00 98.00 276 GLU A CA 1
ATOM 2339 C C . GLU A 1 276 ? -1.823 18.910 1.291 1.00 98.00 276 GLU A C 1
ATOM 2341 O O . GLU A 1 276 ? -2.163 18.298 0.279 1.00 98.00 276 GLU A O 1
ATOM 2346 N N . ILE A 1 277 ? -2.405 18.708 2.476 1.00 98.19 277 ILE A N 1
ATOM 2347 C CA . ILE A 1 277 ? -3.506 17.762 2.689 1.00 98.19 277 ILE A CA 1
ATOM 2348 C C . ILE A 1 277 ? -4.731 18.144 1.839 1.00 98.19 277 ILE A C 1
ATOM 2350 O O . ILE A 1 277 ? -5.330 17.277 1.194 1.00 98.19 277 ILE A O 1
ATOM 2354 N N . GLN A 1 278 ? -5.054 19.437 1.715 1.00 96.62 278 GLN A N 1
ATOM 2355 C CA . GLN A 1 278 ? -6.093 19.918 0.794 1.00 96.62 278 GLN A CA 1
ATOM 2356 C C . GLN A 1 278 ? -5.740 19.661 -0.679 1.00 96.62 278 GLN A C 1
ATOM 2358 O O . GLN A 1 278 ? -6.609 19.288 -1.472 1.00 96.62 278 GLN A O 1
ATOM 2363 N N . ASN A 1 279 ? -4.474 19.823 -1.071 1.00 96.81 279 ASN A N 1
ATOM 2364 C CA . ASN A 1 279 ? -4.028 19.534 -2.436 1.00 96.81 279 ASN A CA 1
ATOM 2365 C C . ASN A 1 279 ? -4.120 18.034 -2.756 1.00 96.81 279 ASN A C 1
ATOM 2367 O O . ASN A 1 279 ? -4.602 17.664 -3.828 1.00 96.81 279 ASN A O 1
ATOM 2371 N N . ILE A 1 280 ? -3.746 17.173 -1.807 1.00 97.38 280 ILE A N 1
ATOM 2372 C CA . ILE A 1 280 ? -3.908 15.719 -1.906 1.00 97.38 280 ILE A CA 1
ATOM 2373 C C . ILE A 1 280 ? -5.390 15.364 -2.064 1.00 97.38 280 ILE A C 1
ATOM 2375 O O . ILE A 1 280 ? -5.749 14.629 -2.984 1.00 97.38 280 ILE A O 1
ATOM 2379 N N . LYS A 1 281 ? -6.277 15.945 -1.244 1.00 95.56 281 LYS A N 1
ATOM 2380 C CA . LYS A 1 281 ? -7.729 15.755 -1.377 1.00 95.56 281 LYS A CA 1
ATOM 2381 C C . LYS A 1 281 ? -8.218 16.098 -2.781 1.00 95.56 281 LYS A C 1
ATOM 2383 O O . LYS A 1 281 ? -8.931 15.290 -3.368 1.00 95.56 281 LYS A O 1
ATOM 2388 N N . LYS A 1 282 ? -7.822 17.247 -3.346 1.00 94.19 282 LYS A N 1
ATOM 2389 C CA . LYS A 1 282 ? -8.203 17.639 -4.719 1.00 94.19 282 LYS A CA 1
ATOM 2390 C C . LYS A 1 282 ? -7.805 16.575 -5.747 1.00 94.19 282 LYS A C 1
ATOM 2392 O O . LYS A 1 282 ? -8.605 16.264 -6.624 1.00 94.19 282 LYS A O 1
ATOM 2397 N N . LYS A 1 283 ? -6.607 15.991 -5.614 1.00 94.94 283 LYS A N 1
ATOM 2398 C CA . LYS A 1 283 ? -6.123 14.910 -6.492 1.00 94.94 283 LYS A CA 1
ATOM 2399 C C . LYS A 1 283 ? -6.908 13.607 -6.323 1.00 94.94 283 LYS A C 1
ATOM 2401 O O . LYS A 1 283 ? -7.054 12.881 -7.297 1.00 94.94 283 LYS A O 1
ATOM 2406 N N . ILE A 1 284 ? -7.402 13.311 -5.120 1.00 93.44 284 ILE A N 1
ATOM 2407 C CA . ILE A 1 284 ? -8.191 12.105 -4.821 1.00 93.44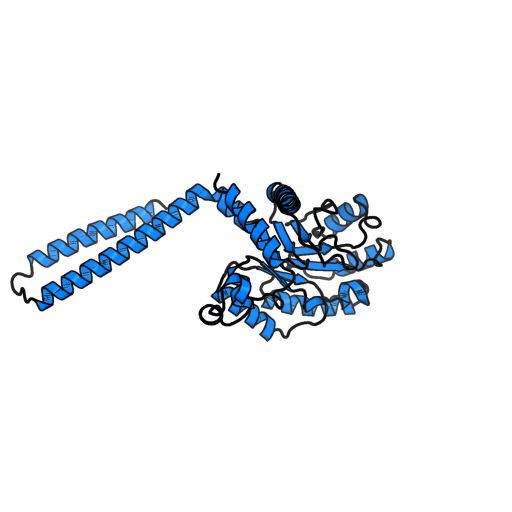 284 ILE A CA 1
ATOM 2408 C C . ILE A 1 284 ? -9.625 12.240 -5.338 1.00 93.44 284 ILE A C 1
ATOM 2410 O O . ILE A 1 284 ? -10.117 11.344 -6.017 1.00 93.44 284 ILE A O 1
ATOM 2414 N N . VAL A 1 285 ? -10.305 13.351 -5.038 1.00 90.25 285 VAL A N 1
ATOM 2415 C CA . VAL A 1 285 ? -11.730 13.527 -5.384 1.00 90.25 285 VAL A CA 1
ATOM 2416 C C . VAL A 1 285 ? -11.967 13.695 -6.884 1.00 90.25 285 VAL A C 1
ATOM 2418 O O . VAL A 1 285 ? -13.088 13.494 -7.343 1.00 90.25 285 VAL A O 1
ATOM 2421 N N . SER A 1 286 ? -10.929 14.044 -7.651 1.00 89.62 286 SER A N 1
ATOM 2422 C CA . SER A 1 286 ? -10.994 14.104 -9.112 1.00 89.62 286 SER A CA 1
ATOM 2423 C C . SER A 1 286 ? -10.913 12.730 -9.787 1.00 89.62 286 SER A C 1
ATOM 2425 O O . SER A 1 286 ? -11.084 12.646 -11.001 1.00 89.62 286 SER A O 1
ATOM 2427 N N . GLN A 1 287 ? -10.650 11.654 -9.036 1.00 91.19 287 GLN A N 1
ATOM 2428 C CA . GLN A 1 287 ? -10.546 10.305 -9.589 1.00 91.19 287 GLN A CA 1
ATOM 2429 C C . GLN A 1 287 ? -11.920 9.646 -9.733 1.00 91.19 287 GLN A C 1
ATOM 2431 O O . GLN A 1 287 ? -12.798 9.777 -8.883 1.00 91.19 287 GLN A O 1
ATOM 2436 N N . ASN A 1 288 ? -12.078 8.857 -10.794 1.00 90.31 288 ASN A N 1
ATOM 2437 C CA . ASN A 1 288 ? -13.269 8.046 -11.066 1.00 90.31 288 ASN A CA 1
ATOM 2438 C C . ASN A 1 288 ? -13.062 6.546 -10.772 1.00 90.31 288 ASN A C 1
ATOM 2440 O O . ASN A 1 288 ? -13.901 5.721 -11.131 1.00 90.31 288 ASN A O 1
ATOM 2444 N N . LYS A 1 289 ? -11.948 6.187 -10.127 1.00 92.75 289 LYS A N 1
ATOM 2445 C CA . LYS A 1 289 ? -11.567 4.819 -9.743 1.00 92.75 289 LYS A CA 1
ATOM 2446 C C . LYS A 1 289 ? -11.358 4.735 -8.230 1.00 92.75 289 LYS A C 1
ATOM 2448 O O . LYS A 1 289 ? -11.159 5.775 -7.604 1.00 92.75 289 LYS A O 1
ATOM 2453 N N . PRO A 1 290 ? -11.375 3.529 -7.631 1.00 95.62 290 PRO A N 1
ATOM 2454 C CA . PRO A 1 290 ? -10.937 3.350 -6.254 1.00 95.62 290 PRO A CA 1
ATOM 2455 C C . PRO A 1 290 ? -9.541 3.944 -6.038 1.00 95.62 290 PRO A C 1
ATOM 2457 O O . PRO A 1 290 ? -8.642 3.703 -6.842 1.00 95.62 290 PRO A O 1
ATOM 2460 N N . VAL A 1 291 ? -9.366 4.717 -4.973 1.00 97.12 291 VAL A N 1
ATOM 2461 C CA . VAL A 1 291 ? -8.134 5.417 -4.615 1.00 97.12 291 VAL A CA 1
ATOM 2462 C C . VAL A 1 291 ? -7.630 4.887 -3.283 1.00 97.12 291 VAL A C 1
ATOM 2464 O O . VAL A 1 291 ? -8.312 4.996 -2.269 1.00 97.12 291 VAL A O 1
ATOM 2467 N N . TYR A 1 292 ? -6.413 4.361 -3.278 1.00 98.50 292 TYR A N 1
ATOM 2468 C CA . TYR A 1 292 ? -5.685 3.992 -2.073 1.00 98.50 292 TYR A CA 1
ATOM 2469 C C . TYR A 1 292 ? -4.638 5.055 -1.764 1.00 98.50 292 TYR A C 1
ATOM 2471 O O . TYR A 1 292 ? -3.893 5.465 -2.652 1.00 98.50 292 TYR A O 1
ATOM 2479 N N . VAL A 1 293 ? -4.564 5.492 -0.510 1.00 98.50 293 VAL A N 1
ATOM 2480 C CA . VAL A 1 293 ? -3.635 6.533 -0.061 1.00 98.50 293 VAL A CA 1
ATOM 2481 C C . VAL A 1 293 ? -2.939 6.066 1.204 1.00 98.50 293 VAL A C 1
ATOM 2483 O O . VAL A 1 293 ? -3.586 5.848 2.228 1.00 98.50 293 VAL A O 1
ATOM 2486 N N . PHE A 1 294 ? -1.617 5.942 1.142 1.00 98.75 294 PHE A N 1
ATOM 2487 C CA . PHE A 1 294 ? -0.800 5.490 2.260 1.00 98.75 294 PHE A CA 1
ATOM 2488 C C . PHE A 1 294 ? 0.216 6.547 2.666 1.00 98.75 294 PHE A C 1
ATOM 2490 O O . PHE A 1 294 ? 1.118 6.891 1.901 1.00 98.75 294 PHE A O 1
ATOM 2497 N N . PHE A 1 295 ? 0.109 7.022 3.904 1.00 98.56 295 PHE A N 1
ATOM 2498 C CA . PHE A 1 295 ? 1.124 7.879 4.507 1.00 98.56 295 PHE A CA 1
ATOM 2499 C C . PHE A 1 295 ? 2.267 7.036 5.090 1.00 98.56 295 PHE A C 1
ATOM 2501 O O . PHE A 1 295 ? 2.038 6.042 5.785 1.00 98.56 295 PHE A O 1
ATOM 2508 N N . ASN A 1 296 ? 3.502 7.451 4.812 1.00 96.94 296 ASN A N 1
ATOM 2509 C CA . ASN A 1 296 ? 4.745 6.815 5.263 1.00 96.94 296 ASN A CA 1
ATOM 2510 C C . ASN A 1 296 ? 5.746 7.832 5.854 1.00 96.94 296 ASN A C 1
ATOM 2512 O O . ASN A 1 296 ? 6.939 7.555 5.937 1.00 96.94 296 ASN A O 1
ATOM 2516 N N . ASN A 1 297 ? 5.284 9.038 6.181 1.00 96.75 297 ASN A N 1
ATOM 2517 C CA . ASN A 1 297 ? 6.055 10.089 6.844 1.00 96.75 297 ASN A CA 1
ATOM 2518 C C . ASN A 1 297 ? 5.971 9.977 8.385 1.00 96.75 297 ASN A C 1
ATOM 2520 O O . ASN A 1 297 ? 5.226 9.158 8.919 1.00 96.75 297 ASN A O 1
ATOM 2524 N N . ALA A 1 298 ? 6.719 10.809 9.109 1.00 95.12 298 ALA A N 1
ATOM 2525 C CA . ALA A 1 298 ? 6.826 10.772 10.569 1.00 95.12 298 ALA A CA 1
ATOM 2526 C C . ALA A 1 298 ? 5.466 10.947 11.269 1.00 95.12 298 ALA A C 1
ATOM 2528 O O . ALA A 1 298 ? 5.101 10.130 12.111 1.00 95.12 298 ALA A O 1
ATOM 2529 N N . ASP A 1 299 ? 4.672 11.936 10.851 1.00 95.44 299 ASP A N 1
ATOM 2530 C CA . ASP A 1 299 ? 3.327 12.207 11.387 1.00 95.44 299 ASP A CA 1
ATOM 2531 C C . ASP A 1 299 ? 2.205 11.471 10.627 1.00 95.44 299 ASP A C 1
ATOM 2533 O O . ASP A 1 299 ? 1.049 11.904 10.604 1.00 95.44 299 ASP A O 1
ATOM 2537 N N . CYS A 1 300 ? 2.520 10.333 9.999 1.00 97.44 300 CYS A N 1
ATOM 2538 C CA . CYS A 1 300 ? 1.621 9.652 9.066 1.00 97.44 300 CYS A CA 1
ATOM 2539 C C . CYS A 1 300 ? 0.208 9.387 9.611 1.00 97.44 300 CYS A C 1
ATOM 2541 O O . CYS A 1 300 ? -0.758 9.550 8.868 1.00 97.44 300 CYS A O 1
ATOM 2543 N N . TYR A 1 301 ? 0.044 8.995 10.880 1.00 98.12 301 TYR A N 1
ATOM 2544 C CA . TYR A 1 301 ? -1.287 8.723 11.445 1.00 98.12 301 TYR A CA 1
ATOM 2545 C C . TYR A 1 301 ? -2.128 9.999 11.586 1.00 98.12 301 TYR A C 1
ATOM 2547 O O . TYR A 1 301 ? -3.319 9.980 11.284 1.00 98.12 301 TYR A O 1
ATOM 2555 N N . LYS A 1 302 ? -1.514 11.117 12.001 1.00 97.31 302 LYS A N 1
ATOM 2556 C CA . LYS A 1 302 ? -2.203 12.409 12.140 1.00 97.31 302 LYS A CA 1
ATOM 2557 C C . LYS A 1 302 ? -2.610 12.947 10.772 1.00 97.31 302 LYS A C 1
ATOM 2559 O O . LYS A 1 302 ? -3.779 13.261 10.574 1.00 97.31 302 LYS A O 1
ATOM 2564 N N . ASN A 1 303 ? -1.682 12.957 9.813 1.00 98.19 303 ASN A N 1
ATOM 2565 C CA . ASN A 1 303 ? -1.965 13.419 8.454 1.00 98.19 303 ASN A CA 1
ATOM 2566 C C . ASN A 1 303 ? -3.018 12.546 7.744 1.00 98.19 303 ASN A C 1
ATOM 2568 O O . ASN A 1 303 ? -3.889 13.072 7.052 1.00 98.19 303 ASN A O 1
ATOM 2572 N N . ALA A 1 304 ? -2.997 11.224 7.954 1.00 98.12 304 ALA A N 1
ATOM 2573 C CA . ALA A 1 304 ? -4.018 10.325 7.418 1.00 98.12 304 ALA A CA 1
ATOM 2574 C C . ALA A 1 304 ? -5.414 10.609 8.005 1.00 98.12 304 ALA A C 1
ATOM 2576 O O . ALA A 1 304 ? -6.393 10.644 7.259 1.00 98.12 304 ALA A O 1
ATOM 2577 N N . LEU A 1 305 ? -5.518 10.848 9.318 1.00 97.19 305 LEU A N 1
ATOM 2578 C CA . LEU A 1 305 ? -6.787 11.205 9.967 1.00 97.19 305 LEU A CA 1
ATOM 2579 C C . LEU A 1 305 ? -7.306 12.571 9.520 1.00 97.19 305 LEU A C 1
ATOM 2581 O O . LEU A 1 305 ? -8.509 12.731 9.317 1.00 97.19 305 LEU A O 1
ATOM 2585 N N . GLU A 1 306 ? -6.415 13.542 9.341 1.00 97.00 306 GLU A N 1
ATOM 2586 C CA . GLU A 1 306 ? -6.767 14.857 8.816 1.00 97.00 306 GLU A CA 1
ATOM 2587 C C . GLU A 1 306 ? -7.348 14.744 7.403 1.00 97.00 306 GLU A C 1
ATOM 2589 O O . GLU A 1 306 ? -8.468 15.202 7.164 1.00 97.00 306 GLU A O 1
ATOM 2594 N N . LEU A 1 307 ? -6.650 14.042 6.498 1.00 96.88 307 LEU A N 1
ATOM 2595 C CA . LEU A 1 307 ? -7.129 13.795 5.138 1.00 96.88 307 LEU A CA 1
ATOM 2596 C C . LEU A 1 307 ? -8.480 13.071 5.139 1.00 96.88 307 LEU A C 1
ATOM 2598 O O . LEU A 1 307 ? -9.386 13.448 4.391 1.00 96.88 307 LEU A O 1
ATOM 2602 N N . ARG A 1 308 ? -8.635 12.051 5.991 1.00 94.06 308 ARG A N 1
ATOM 2603 C CA . ARG A 1 308 ? -9.892 11.312 6.147 1.00 94.06 308 ARG A CA 1
ATOM 2604 C C . ARG A 1 308 ? -11.028 12.251 6.553 1.00 94.06 308 ARG A C 1
ATOM 2606 O O . ARG A 1 308 ? -12.035 12.322 5.852 1.00 94.06 308 ARG A O 1
ATOM 2613 N N . LYS A 1 309 ? -10.836 13.041 7.613 1.00 93.19 309 LYS A N 1
ATOM 2614 C CA . LYS A 1 309 ? -11.832 13.994 8.126 1.00 93.19 309 LYS A CA 1
ATOM 2615 C C . LYS A 1 309 ? -12.300 14.969 7.044 1.00 93.19 309 LYS A C 1
ATOM 2617 O O . LYS A 1 309 ? -13.504 15.170 6.866 1.00 93.19 309 LYS A O 1
ATOM 2622 N N . ILE A 1 310 ? -11.371 15.568 6.296 1.00 92.31 310 ILE A N 1
ATOM 2623 C CA . ILE A 1 310 ? -11.735 16.549 5.263 1.00 92.31 310 ILE A CA 1
ATOM 2624 C C . ILE A 1 310 ? -12.342 15.901 4.014 1.00 92.31 310 ILE A C 1
ATOM 2626 O O . ILE A 1 310 ? -13.054 16.579 3.270 1.00 92.31 310 ILE A O 1
ATOM 2630 N N . THR A 1 311 ? -12.075 14.617 3.767 1.00 88.25 311 THR A N 1
ATOM 2631 C CA . THR A 1 311 ? -12.669 13.862 2.656 1.00 88.25 311 THR A CA 1
ATOM 2632 C C . THR A 1 311 ? -14.106 13.462 2.987 1.00 88.25 311 THR A C 1
ATOM 2634 O O . THR A 1 311 ? -14.984 13.634 2.149 1.00 88.25 311 THR A O 1
ATOM 2637 N N . GLU A 1 312 ? -14.381 13.055 4.228 1.00 80.81 312 GLU A N 1
ATOM 2638 C CA . GLU A 1 312 ? -15.729 12.699 4.697 1.00 80.81 312 GLU A CA 1
ATOM 2639 C C . GLU A 1 312 ? -16.672 13.916 4.797 1.00 80.81 312 GLU A C 1
ATOM 2641 O O . GLU A 1 312 ? -17.858 13.811 4.489 1.00 80.81 312 GLU A O 1
ATOM 2646 N N . THR A 1 313 ? -16.158 15.090 5.186 1.00 61.75 313 THR A N 1
ATOM 2647 C CA . THR A 1 313 ? -16.982 16.296 5.428 1.00 61.75 313 THR A CA 1
ATOM 2648 C C . THR A 1 313 ? -17.613 16.872 4.147 1.00 61.75 313 THR A C 1
ATOM 2650 O O . THR A 1 313 ? -18.736 17.363 4.189 1.00 61.75 313 THR A O 1
ATOM 2653 N N . ASN A 1 314 ? -16.945 16.770 2.992 1.00 53.50 314 ASN A N 1
ATOM 2654 C CA . ASN A 1 314 ? -17.424 17.357 1.725 1.00 53.50 314 ASN A CA 1
ATOM 2655 C C . ASN A 1 314 ? -18.257 16.405 0.860 1.00 53.50 314 ASN A C 1
ATOM 2657 O O . ASN A 1 314 ? -18.656 16.773 -0.238 1.00 53.50 3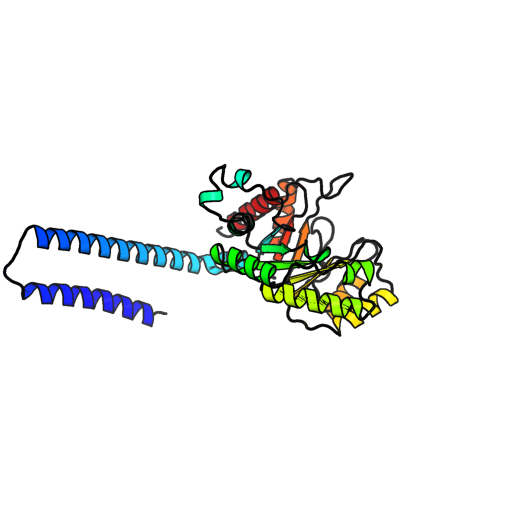14 ASN A O 1
ATOM 2661 N N . ILE A 1 315 ? -18.469 15.175 1.314 1.00 50.50 315 ILE A N 1
ATOM 2662 C CA . ILE A 1 315 ? -19.285 14.195 0.597 1.00 50.50 315 ILE A CA 1
ATOM 2663 C C . ILE A 1 315 ? -20.776 14.336 0.963 1.00 50.50 315 ILE A C 1
ATOM 2665 O O . ILE A 1 315 ? -21.630 13.911 0.193 1.00 50.50 315 ILE A O 1
ATOM 2669 N N . ASN A 1 316 ? -21.074 14.983 2.096 1.00 38.00 316 ASN A N 1
ATOM 2670 C CA . ASN A 1 316 ? -22.425 15.167 2.641 1.00 38.00 316 ASN A CA 1
ATOM 2671 C C . ASN A 1 316 ? -23.045 16.549 2.319 1.00 38.00 316 ASN A C 1
ATOM 2673 O O . ASN A 1 316 ? -24.058 16.916 2.920 1.00 38.00 316 ASN A O 1
ATOM 2677 N N . HIS A 1 317 ? -22.416 17.319 1.428 1.00 32.88 317 HIS A N 1
ATOM 2678 C CA . HIS A 1 317 ? -22.899 18.587 0.875 1.00 32.88 317 HIS A CA 1
ATOM 2679 C C . HIS A 1 317 ? -23.015 18.440 -0.638 1.00 32.88 317 HIS A C 1
ATOM 2681 O O . HIS A 1 317 ? -23.994 18.986 -1.190 1.00 32.88 317 HIS A O 1
#

pLDDT: mean 84.45, std 21.09, range [30.34, 98.81]

Sequence (317 aa):
MMIFCFLILQADQAWKTLFFTRFKIIGKMKTKKTMMKMKKMKKMIGLFILKSQQKMRYRKKLFTDSTGYMRNRMIKIGNCGWSYLNAQDFFGTGWKERFKTKLQAYVSLFDTVEVNSTFYRLPKTETAKKWREEADEINPDFEFTVKVSQIITHFDRFSSEKSLFAFKQIEKTAEALRAKVLLFQSPASFKPSEKNIEKVKRFFENIERRFLFAWEVRWERDWNKETVSSLFSELKITHCVDPLRQECFHSEKMVYYRLHGFGKPSMYNYSFSEQEIQNIKKKIVSQNKPVYVFFNNADCYKNALELRKITETNINH